Protein AF-A0A8H7ME07-F1 (afdb_monomer)

Foldseek 3Di:
DDDPDPFAAAQAPRDTEQPLDDSPHNDHLVVQLVVLVVQLVVLQVQLVVLVGPPRDPVSCDPSNVVSVVSNVVSVVSNVVSVVVVVVVVVVSVVLVVLRVVVCVVPNDDDPDPPDPDPPPSVVVVPPDPCPPVVVVPPPPDDLVPDDCSPPPPPPDDDPDDDDPDPDDDDDPDCDPPVVVVVVVVVVVVVVVVVVVVVVVVVVVVVVVVVCVVVVNDPPDDDDPVCVVDPDDPVNVVVVVVVVVVVVVVVVVVVVVVVCVVVVDDPPPDPPPPPPPPDDPDVVVVVVVVVVVVVVVVVVVVVVVCLACVPVPPDDDDPPVVVCPVSVVSYDPVPDDDDPPPPVPPPPPD

Sequence (349 aa):
MYFDHPERLARKCKHIIHPSSSAHTPWCPQCVISAAQAGIEKAEKRLEAEGGVDAPRYMRDRAWNVARLQQIAAIKRVEKTKKGDQLRHEREEVWESTHQQYVAQYGLFPPGPLLHSACVVCTAMKEPYQLDEKQATTSRMVWWEQQGALVADRTNILPRSTMDIKHPRQPKAKCPSYLREFIQSCRKATTVSEVHRRAWEERCKTERAVRRKYDLPDDFDIDPEFFANPISASHARHHHRQIKDGQQAAERRANRYKRRTEGYRHSRSSLALSELAGDVDNTNVEALKSVEAEAELQHLASVEASEVGYLYFVGDVDGFEDWMDDVEQSNMCLVYRKSETDEKESEDM

Structure (mmCIF, N/CA/C/O backbone):
data_AF-A0A8H7ME07-F1
#
_entry.id   AF-A0A8H7ME07-F1
#
loop_
_atom_site.group_PDB
_atom_site.id
_atom_site.type_symbol
_atom_site.label_atom_id
_atom_site.label_alt_id
_atom_site.label_comp_id
_atom_site.label_asym_id
_atom_site.label_entity_id
_atom_site.label_seq_id
_atom_site.pdbx_PDB_ins_code
_atom_site.Cartn_x
_atom_site.Cartn_y
_atom_site.Cartn_z
_atom_site.occupancy
_atom_site.B_iso_or_equiv
_atom_site.auth_seq_id
_atom_site.auth_comp_id
_atom_site.auth_asym_id
_atom_site.auth_atom_id
_atom_site.pdbx_PDB_model_num
ATOM 1 N N . MET A 1 1 ? -1.404 -4.944 39.743 1.00 45.06 1 MET A N 1
ATOM 2 C CA . MET A 1 1 ? -2.508 -5.912 39.908 1.00 45.06 1 MET A CA 1
ATOM 3 C C . MET A 1 1 ? -3.743 -5.244 39.355 1.00 45.06 1 MET A C 1
ATOM 5 O O . MET A 1 1 ? -4.187 -4.250 39.912 1.00 45.06 1 MET A O 1
ATOM 9 N N . TYR A 1 2 ? -4.133 -5.672 38.160 1.00 51.44 2 TYR A N 1
ATOM 10 C CA . TYR A 1 2 ? -5.124 -5.005 37.329 1.00 51.44 2 TYR A CA 1
ATOM 11 C C . TYR A 1 2 ? -6.518 -5.276 37.886 1.00 51.44 2 TYR A C 1
ATOM 13 O O . TYR A 1 2 ? -6.809 -6.417 38.225 1.00 51.44 2 TYR A O 1
ATOM 21 N N . PHE A 1 3 ? -7.326 -4.216 37.980 1.00 61.69 3 PHE A N 1
ATOM 22 C CA . PHE A 1 3 ? -8.790 -4.201 38.083 1.00 61.69 3 PHE A CA 1
ATOM 23 C C . PHE A 1 3 ? -9.370 -5.564 37.680 1.00 61.69 3 PHE A C 1
ATOM 25 O O . PHE A 1 3 ? -9.100 -5.953 36.549 1.00 61.69 3 PHE A O 1
ATOM 32 N N . ASP A 1 4 ? -10.063 -6.283 38.577 1.00 69.25 4 ASP A N 1
ATOM 33 C CA . ASP A 1 4 ? -10.520 -7.684 38.420 1.00 69.25 4 ASP A CA 1
ATOM 34 C C . ASP A 1 4 ? -11.310 -7.933 37.115 1.00 69.25 4 ASP A C 1
ATOM 36 O O . ASP A 1 4 ? -12.535 -8.062 37.085 1.00 69.25 4 ASP A O 1
ATOM 40 N N . HIS A 1 5 ? -10.598 -7.991 35.995 1.00 77.81 5 HIS A N 1
ATOM 41 C CA . HIS A 1 5 ? -11.122 -8.261 34.672 1.00 77.81 5 HIS A CA 1
ATOM 42 C C . HIS A 1 5 ? -10.762 -9.695 34.321 1.00 77.81 5 HIS A C 1
ATOM 44 O O . HIS A 1 5 ? -9.608 -10.093 34.495 1.00 77.81 5 HIS A O 1
ATOM 50 N N . PRO A 1 6 ? -11.705 -10.474 33.771 1.00 81.38 6 PRO A N 1
ATOM 51 C CA . PRO A 1 6 ? -11.392 -11.819 33.330 1.00 81.38 6 PRO A CA 1
ATOM 52 C C . PRO A 1 6 ? -10.308 -11.765 32.252 1.00 81.38 6 PRO A C 1
ATOM 54 O O . PRO A 1 6 ? -10.413 -10.993 31.288 1.00 81.38 6 PRO A O 1
ATOM 57 N N . GLU A 1 7 ? -9.290 -12.612 32.401 1.00 85.81 7 GLU A N 1
ATOM 58 C CA . GLU A 1 7 ? -8.252 -12.778 31.389 1.00 85.81 7 GLU A CA 1
ATOM 59 C C . GLU A 1 7 ? -8.892 -13.095 30.035 1.00 85.81 7 GLU A C 1
ATOM 61 O O . GLU A 1 7 ? -9.750 -13.975 29.901 1.00 85.81 7 GLU A O 1
ATOM 66 N N . ARG A 1 8 ? -8.481 -12.362 28.999 1.00 88.88 8 ARG A N 1
ATOM 67 C CA . ARG A 1 8 ? -8.932 -12.617 27.632 1.00 88.88 8 ARG A CA 1
ATOM 68 C C . ARG A 1 8 ? -7.853 -13.365 26.882 1.00 88.88 8 ARG A C 1
ATOM 70 O O . ARG A 1 8 ? -6.690 -12.987 26.922 1.00 88.88 8 ARG A O 1
ATOM 77 N N . LEU A 1 9 ? -8.257 -14.387 26.134 1.00 94.44 9 LEU A N 1
ATOM 78 C CA . LEU A 1 9 ? -7.358 -15.162 25.283 1.00 94.44 9 LEU A CA 1
ATOM 79 C C . LEU A 1 9 ? -7.686 -14.930 23.808 1.00 94.44 9 LEU A C 1
ATOM 81 O O . LEU A 1 9 ? -8.850 -14.955 23.394 1.00 94.44 9 LEU A O 1
ATOM 85 N N . ALA A 1 10 ? -6.653 -14.769 22.984 1.00 94.94 10 ALA A N 1
ATOM 86 C CA . ALA A 1 10 ? -6.804 -14.744 21.536 1.00 94.94 10 ALA A CA 1
ATOM 87 C C . ALA A 1 10 ? -7.324 -16.095 21.015 1.00 94.94 10 ALA A C 1
ATOM 89 O O . ALA A 1 10 ? -6.875 -17.169 21.422 1.00 94.94 10 ALA A O 1
ATOM 90 N N . ARG A 1 11 ? -8.259 -16.072 20.058 1.00 94.94 11 ARG A N 1
ATOM 91 C CA . ARG A 1 11 ? -8.996 -17.288 19.665 1.00 94.94 11 ARG A CA 1
ATOM 92 C C . ARG A 1 11 ? -8.127 -18.381 19.049 1.00 94.94 11 ARG A C 1
ATOM 94 O O . ARG A 1 11 ? -8.412 -19.555 19.285 1.00 94.94 11 ARG A O 1
ATOM 101 N N . LYS A 1 12 ? -7.135 -18.004 18.235 1.00 95.81 12 LYS A N 1
ATOM 102 C CA . LYS A 1 12 ? -6.261 -18.936 17.511 1.00 95.81 12 LYS A CA 1
ATOM 103 C C . LYS A 1 12 ? -4.976 -19.223 18.278 1.00 95.81 12 LYS A C 1
ATOM 105 O O . LYS A 1 12 ? -4.708 -20.386 18.534 1.00 95.81 12 LYS A O 1
ATOM 110 N N . CYS A 1 13 ? -4.213 -18.198 18.662 1.00 96.31 13 CYS A N 1
ATOM 111 C CA . CYS A 1 13 ? -2.915 -18.408 19.318 1.00 96.31 13 CYS A CA 1
ATOM 112 C C . CYS A 1 13 ? -3.001 -18.645 20.831 1.00 96.31 13 CYS A C 1
ATOM 114 O O . CYS A 1 13 ? -1.989 -18.972 21.429 1.00 96.31 13 CYS A O 1
ATOM 116 N N . LYS A 1 14 ? -4.177 -18.469 21.456 1.00 95.88 14 LYS A N 1
ATOM 117 C CA . LYS A 1 14 ? -4.424 -18.704 22.893 1.00 95.88 14 LYS A CA 1
ATOM 118 C C . LYS A 1 14 ? -3.573 -17.882 23.869 1.00 95.88 14 LYS A C 1
ATOM 120 O O . LYS A 1 14 ? -3.711 -18.069 25.067 1.00 95.88 14 LYS A O 1
ATOM 125 N N . HIS A 1 15 ? -2.766 -16.942 23.388 1.00 96.75 15 HIS A N 1
ATOM 126 C CA . HIS A 1 15 ? -2.070 -15.977 24.235 1.00 96.75 15 HIS A CA 1
ATOM 127 C C . HIS A 1 15 ? -3.043 -14.993 24.885 1.00 96.75 15 HIS A C 1
ATOM 129 O O . HIS A 1 15 ? -4.077 -14.650 24.295 1.00 96.75 15 HIS A O 1
ATOM 135 N N . ILE A 1 16 ? -2.664 -14.521 26.071 1.00 94.12 16 ILE A N 1
ATOM 136 C CA . ILE A 1 16 ? -3.373 -13.476 26.805 1.00 94.12 16 ILE A CA 1
ATOM 137 C C . ILE A 1 16 ? -3.369 -12.192 25.966 1.00 94.12 16 ILE A C 1
ATOM 139 O O . ILE A 1 16 ? -2.363 -11.831 25.352 1.00 94.12 16 ILE A O 1
ATOM 143 N N . ILE A 1 17 ? -4.525 -11.540 25.889 1.00 94.56 17 ILE A N 1
ATOM 144 C CA . ILE A 1 17 ? -4.722 -10.250 25.229 1.00 94.56 17 ILE A CA 1
ATOM 145 C C . ILE A 1 17 ? -5.305 -9.252 26.219 1.00 94.56 17 ILE A C 1
ATOM 147 O O . ILE A 1 17 ? -6.032 -9.624 27.141 1.00 94.56 17 ILE A O 1
ATOM 151 N N . HIS A 1 18 ? -5.014 -7.976 25.987 1.00 92.06 18 HIS A N 1
ATOM 152 C CA . HIS A 1 18 ? -5.477 -6.902 26.848 1.00 92.06 18 HIS A CA 1
ATOM 153 C C . HIS A 1 18 ? -7.023 -6.854 26.924 1.00 92.06 18 HIS A C 1
ATOM 155 O O . HIS A 1 18 ? -7.688 -7.057 25.897 1.00 92.06 18 HIS A O 1
ATOM 161 N N . PRO A 1 19 ? -7.636 -6.563 28.091 1.00 89.81 19 PRO A N 1
ATOM 162 C CA . PRO A 1 19 ? -9.094 -6.518 28.255 1.00 89.81 19 PRO A CA 1
ATOM 163 C C . PRO A 1 19 ? -9.828 -5.529 27.334 1.00 89.81 19 PRO A C 1
ATOM 165 O O . PRO A 1 19 ? -11.006 -5.739 27.028 1.00 89.81 19 PRO A O 1
ATOM 168 N N . SER A 1 20 ? -9.154 -4.482 26.849 1.00 87.56 20 SER A N 1
ATOM 169 C CA . SER A 1 20 ? -9.709 -3.549 25.850 1.00 87.56 20 SER A CA 1
ATOM 170 C C . SER A 1 20 ? -9.904 -4.195 24.468 1.00 87.56 20 SER A C 1
ATOM 172 O O . SER A 1 20 ? -10.753 -3.762 23.687 1.00 87.56 20 SER A O 1
ATOM 174 N N . SER A 1 21 ? -9.173 -5.270 24.160 1.00 88.88 21 SER A N 1
ATOM 175 C C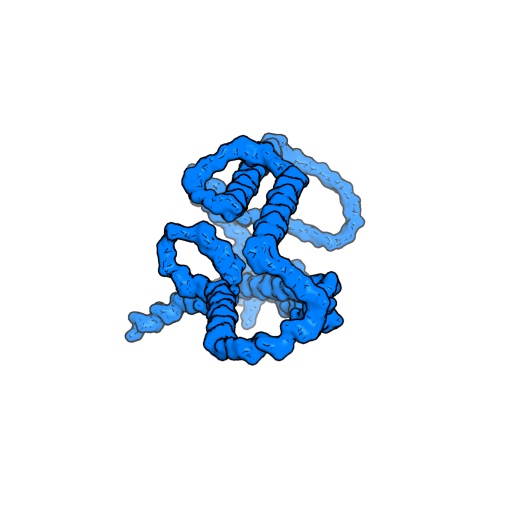A . SER A 1 21 ? -9.264 -5.962 22.873 1.00 88.88 21 SER A CA 1
ATOM 176 C C . SER A 1 21 ? -10.591 -6.706 22.713 1.00 88.88 21 SER A C 1
ATOM 178 O O . SER A 1 21 ? -11.140 -7.268 23.661 1.00 88.88 21 SER A O 1
ATOM 180 N N . SER A 1 22 ? -11.100 -6.786 21.479 1.00 86.56 22 SER A N 1
ATOM 181 C CA . SER A 1 22 ? -12.340 -7.514 21.178 1.00 86.56 22 SER A CA 1
ATOM 182 C C . SER A 1 22 ? -12.256 -8.989 21.597 1.00 86.56 22 SER A C 1
ATOM 184 O O . SER A 1 22 ? -11.250 -9.660 21.357 1.00 86.56 22 SER A O 1
ATOM 186 N N . ALA A 1 23 ? -13.355 -9.542 22.122 1.00 83.25 23 ALA A N 1
ATOM 187 C CA . ALA A 1 23 ? -13.482 -10.971 22.441 1.00 83.25 23 ALA A CA 1
ATOM 188 C C . ALA A 1 23 ? -13.313 -11.898 21.213 1.00 83.25 23 ALA A C 1
ATOM 190 O O . ALA A 1 23 ? -13.148 -13.117 21.334 1.00 83.25 23 ALA A O 1
ATOM 191 N N . HIS A 1 24 ? -13.380 -11.336 20.001 1.00 87.88 24 HIS A N 1
ATOM 192 C CA . HIS A 1 24 ? -13.229 -12.069 18.747 1.00 87.88 24 HIS A CA 1
ATOM 193 C C . HIS A 1 24 ? -11.831 -11.970 18.131 1.00 87.88 24 HIS A C 1
ATOM 195 O O . HIS A 1 24 ? -11.623 -12.471 17.023 1.00 87.88 24 HIS A O 1
ATOM 201 N N . THR A 1 25 ? -10.867 -11.390 18.850 1.00 91.12 25 THR A N 1
ATOM 202 C CA . THR A 1 25 ? -9.502 -11.190 18.356 1.00 91.12 25 THR A CA 1
ATOM 203 C C . THR A 1 25 ? -8.829 -12.545 18.073 1.00 91.12 25 THR A C 1
ATOM 205 O O . THR A 1 25 ? -8.704 -13.382 18.973 1.00 91.12 25 THR A O 1
ATOM 208 N N . PRO A 1 26 ? -8.440 -12.832 16.815 1.00 94.06 26 PRO A N 1
ATOM 209 C CA . PRO A 1 26 ? -7.939 -14.149 16.438 1.00 94.06 26 PRO A CA 1
ATOM 210 C C . PRO A 1 26 ? -6.505 -14.407 16.911 1.00 94.06 26 PRO A C 1
ATOM 212 O O . PRO A 1 26 ? -6.210 -15.527 17.316 1.00 94.06 26 PRO A O 1
ATOM 215 N N . TRP A 1 27 ? -5.637 -13.401 16.878 1.00 96.00 27 TRP A N 1
ATOM 216 C CA . TRP A 1 27 ? -4.213 -13.505 17.201 1.00 96.00 27 TRP A CA 1
ATOM 217 C C . TRP A 1 27 ? -3.839 -12.394 18.178 1.00 96.00 27 TRP A C 1
ATOM 219 O O . TRP A 1 27 ? -4.378 -11.295 18.065 1.00 96.00 27 TRP A O 1
ATOM 229 N N . CYS A 1 28 ? -2.930 -12.665 19.112 1.00 95.38 28 CYS A N 1
ATOM 230 C CA . CYS A 1 28 ? -2.378 -11.617 19.960 1.00 95.38 28 CYS A CA 1
ATOM 231 C C . CYS A 1 28 ? -1.456 -10.696 19.141 1.00 95.38 28 CYS A C 1
ATOM 233 O O . CYS A 1 28 ? -0.948 -11.126 18.099 1.00 95.38 28 CYS A O 1
ATOM 235 N N . PRO A 1 29 ? -1.212 -9.464 19.614 1.00 94.38 29 PRO A N 1
ATOM 236 C CA . PRO A 1 29 ? -0.339 -8.496 18.951 1.00 94.38 29 PRO A CA 1
ATOM 237 C C . PRO A 1 29 ? 0.998 -9.070 18.487 1.00 94.38 29 PRO A C 1
ATOM 239 O O . PRO A 1 29 ? 1.335 -8.994 17.307 1.00 94.38 29 PRO A O 1
ATOM 242 N N . GLN A 1 30 ? 1.691 -9.758 19.397 1.00 95.25 30 GLN A N 1
ATOM 243 C CA . GLN A 1 30 ? 2.993 -10.357 19.126 1.00 95.25 30 GLN A CA 1
ATOM 244 C C . GLN A 1 30 ? 2.920 -11.379 17.991 1.00 95.25 30 GLN A C 1
ATOM 246 O O . GLN A 1 30 ? 3.693 -11.305 17.045 1.00 95.25 30 GLN A O 1
ATOM 251 N N . CYS A 1 31 ? 1.923 -12.270 17.991 1.00 96.62 31 CYS A N 1
ATOM 252 C CA . CYS A 1 31 ? 1.758 -13.221 16.892 1.00 96.62 31 CYS A CA 1
ATOM 253 C C . CYS A 1 31 ? 1.423 -12.553 15.554 1.00 96.62 31 CYS A C 1
ATOM 255 O O . CYS A 1 31 ? 1.810 -13.083 14.515 1.00 96.62 31 CYS A O 1
ATOM 257 N N . VAL A 1 32 ? 0.693 -11.432 15.548 1.00 96.25 32 VAL A N 1
ATOM 258 C CA . VAL A 1 32 ? 0.419 -10.692 14.305 1.00 96.25 32 VAL A CA 1
ATOM 259 C C . VAL A 1 32 ? 1.715 -10.095 13.755 1.00 96.25 32 VAL A C 1
ATOM 261 O O . VAL A 1 32 ? 1.982 -10.246 12.562 1.00 96.25 32 VAL A O 1
ATOM 264 N N . ILE A 1 33 ? 2.539 -9.482 14.612 1.00 94.75 33 ILE A N 1
ATOM 265 C CA . ILE A 1 33 ? 3.845 -8.928 14.229 1.00 94.75 33 ILE A CA 1
ATOM 266 C C . ILE A 1 33 ? 4.774 -10.037 13.729 1.00 94.75 33 ILE A C 1
ATOM 268 O O . ILE A 1 33 ? 5.279 -9.935 12.611 1.00 94.75 33 ILE A O 1
ATOM 272 N N . SER A 1 34 ? 4.938 -11.124 14.489 1.00 96.31 34 SER A N 1
ATOM 273 C CA . SER A 1 34 ? 5.798 -12.248 14.099 1.00 96.31 34 SER A CA 1
ATOM 274 C C . SER A 1 34 ? 5.345 -12.890 12.787 1.00 96.31 34 SER A C 1
ATOM 276 O O . SER A 1 34 ? 6.171 -13.205 11.936 1.00 96.31 34 SER A O 1
ATOM 278 N N . ALA A 1 35 ? 4.034 -13.046 12.565 1.00 96.44 35 ALA A N 1
ATOM 279 C CA . ALA A 1 35 ? 3.518 -13.571 11.301 1.00 96.44 35 ALA A CA 1
ATOM 280 C C . ALA A 1 35 ? 3.800 -12.629 10.118 1.00 96.44 35 ALA A C 1
ATOM 282 O O . ALA A 1 35 ? 4.054 -13.091 9.005 1.00 96.44 35 ALA A O 1
ATOM 283 N N . ALA A 1 36 ? 3.753 -11.314 10.344 1.00 95.31 36 ALA A N 1
ATOM 284 C CA . ALA A 1 36 ? 4.077 -10.329 9.323 1.00 95.31 36 ALA A CA 1
ATOM 285 C C . ALA A 1 36 ? 5.588 -10.320 9.007 1.00 95.31 36 ALA A C 1
ATOM 287 O O . ALA A 1 36 ? 5.949 -10.315 7.831 1.00 95.31 36 ALA A O 1
ATOM 288 N N . GLN A 1 37 ? 6.451 -10.413 10.027 1.00 96.81 37 GLN A N 1
ATOM 289 C CA . GLN A 1 37 ? 7.910 -10.539 9.882 1.00 96.81 37 GLN A CA 1
ATOM 290 C C . GLN A 1 37 ? 8.306 -11.819 9.138 1.00 96.81 37 GLN A C 1
ATOM 292 O O . GLN A 1 37 ? 9.000 -11.743 8.129 1.00 96.81 37 GLN A O 1
ATOM 297 N N . ALA A 1 38 ? 7.757 -12.973 9.530 1.00 97.19 38 ALA A N 1
ATOM 298 C CA . ALA A 1 38 ? 7.958 -14.233 8.810 1.00 97.19 38 ALA A CA 1
ATOM 299 C C . ALA A 1 38 ? 7.498 -14.146 7.339 1.00 97.19 38 ALA A C 1
ATOM 301 O O . ALA A 1 38 ? 8.029 -14.822 6.457 1.00 97.19 38 ALA A O 1
ATOM 302 N N . GLY A 1 39 ? 6.504 -13.297 7.055 1.00 97.06 39 GLY A N 1
ATOM 303 C CA . GLY A 1 39 ? 6.074 -12.975 5.698 1.00 97.06 39 GLY A CA 1
ATOM 304 C C . GLY A 1 39 ? 7.128 -12.221 4.882 1.00 97.06 39 GLY A C 1
ATOM 305 O O . GLY A 1 39 ? 7.265 -12.515 3.694 1.00 97.06 39 GLY A O 1
ATOM 306 N N . ILE A 1 40 ? 7.868 -11.292 5.500 1.00 97.56 40 ILE A N 1
ATOM 307 C CA . ILE A 1 40 ? 9.010 -10.611 4.869 1.00 97.56 40 ILE A CA 1
ATOM 308 C C . ILE A 1 40 ? 10.125 -11.613 4.608 1.00 97.56 40 ILE A C 1
ATOM 310 O O . ILE A 1 40 ? 10.511 -11.755 3.456 1.00 97.56 40 ILE A O 1
ATOM 314 N N . GLU A 1 41 ? 10.564 -12.360 5.623 1.00 97.81 41 GLU A N 1
ATOM 315 C CA . GLU A 1 41 ? 11.658 -13.334 5.483 1.00 97.81 41 GLU A CA 1
ATOM 316 C C . GLU A 1 41 ? 11.373 -14.350 4.371 1.00 97.81 41 GLU A C 1
ATOM 318 O O . GLU A 1 41 ? 12.238 -14.702 3.573 1.00 97.81 41 GLU A O 1
ATOM 323 N N . LYS A 1 42 ? 10.123 -14.820 4.273 1.00 98.06 42 LYS A N 1
ATOM 324 C CA . LYS A 1 42 ? 9.708 -15.726 3.199 1.00 98.06 42 LYS A CA 1
ATOM 325 C C . LYS A 1 42 ? 9.774 -15.063 1.820 1.00 98.06 42 LYS A C 1
ATOM 327 O O . LYS A 1 42 ? 10.107 -15.735 0.844 1.00 98.06 42 LYS A O 1
ATOM 332 N N . ALA A 1 43 ? 9.392 -13.793 1.716 1.00 96.56 43 ALA A N 1
ATOM 333 C CA . ALA A 1 43 ? 9.433 -13.056 0.457 1.00 96.56 43 ALA A CA 1
ATOM 334 C C . ALA A 1 43 ? 10.871 -12.699 0.051 1.00 96.56 43 ALA A C 1
ATOM 336 O O . ALA A 1 43 ? 11.198 -12.772 -1.129 1.00 96.56 43 ALA A O 1
ATOM 337 N N . GLU A 1 44 ? 11.724 -12.388 1.023 1.00 97.50 44 GLU A N 1
ATOM 338 C CA . GLU A 1 44 ? 13.153 -12.139 0.853 1.00 97.50 44 GLU A CA 1
ATOM 339 C C . GLU A 1 44 ? 13.876 -13.391 0.364 1.00 97.50 44 GLU A C 1
ATOM 341 O O . GLU A 1 44 ? 14.437 -13.356 -0.724 1.00 97.50 44 GLU A O 1
ATOM 346 N N . LYS A 1 45 ? 13.708 -14.539 1.036 1.00 97.94 45 LYS A N 1
ATOM 347 C CA . LYS A 1 45 ? 14.244 -15.832 0.565 1.00 97.94 45 LYS A CA 1
ATOM 348 C C . LYS A 1 45 ? 13.809 -16.174 -0.858 1.00 97.94 45 LYS A C 1
ATOM 350 O O . LYS A 1 45 ? 14.552 -16.783 -1.622 1.00 97.94 45 LYS A O 1
ATOM 355 N N . ARG A 1 46 ? 12.578 -15.804 -1.227 1.00 96.88 46 ARG A N 1
ATOM 356 C CA . ARG A 1 46 ? 12.080 -16.001 -2.591 1.00 96.88 46 ARG A CA 1
ATOM 357 C C . ARG A 1 46 ? 12.776 -15.074 -3.585 1.00 96.88 46 ARG A C 1
ATOM 359 O O . ARG A 1 46 ? 13.047 -15.512 -4.690 1.00 96.88 46 ARG A O 1
ATOM 366 N N . LEU A 1 47 ? 13.034 -13.821 -3.222 1.00 97.31 47 LEU A N 1
ATOM 367 C CA . LEU A 1 47 ? 13.760 -12.889 -4.080 1.00 97.31 47 LEU A CA 1
ATOM 368 C C . LEU A 1 47 ? 15.237 -13.273 -4.213 1.00 97.31 47 LEU A C 1
ATOM 370 O O . LEU A 1 47 ? 15.774 -13.227 -5.314 1.00 97.31 47 LEU A O 1
ATOM 374 N N . GLU A 1 48 ? 15.872 -13.700 -3.122 1.00 97.06 48 GLU A N 1
ATOM 375 C CA . GLU A 1 48 ? 17.240 -14.229 -3.111 1.00 97.06 48 GLU A CA 1
ATOM 376 C C . GLU A 1 48 ? 17.395 -15.413 -4.069 1.00 97.06 48 GLU A C 1
ATOM 378 O O . GLU A 1 48 ? 18.349 -15.452 -4.844 1.00 97.06 48 GLU A O 1
ATOM 383 N N . ALA A 1 49 ? 16.421 -16.330 -4.092 1.00 96.19 49 ALA A N 1
ATOM 384 C CA . ALA A 1 49 ? 16.416 -17.459 -5.021 1.00 96.19 49 ALA A CA 1
ATOM 385 C C . ALA A 1 49 ? 16.377 -17.040 -6.507 1.00 96.19 49 ALA A C 1
ATOM 387 O O . ALA A 1 49 ? 16.852 -17.789 -7.354 1.00 96.19 49 ALA A O 1
ATOM 388 N N . GLU A 1 50 ? 15.851 -15.851 -6.818 1.00 96.00 50 GLU A N 1
ATOM 389 C CA . GLU A 1 50 ? 15.783 -15.288 -8.178 1.00 96.00 50 GLU A CA 1
ATOM 390 C C . GLU A 1 50 ? 16.966 -14.342 -8.489 1.00 96.00 50 GLU A C 1
ATOM 392 O O . GLU A 1 50 ? 16.954 -13.637 -9.496 1.00 96.00 50 GLU A O 1
ATOM 397 N N . GLY A 1 51 ? 17.987 -14.287 -7.625 1.00 94.19 51 GLY A N 1
ATOM 398 C CA . GLY A 1 51 ? 19.182 -13.452 -7.813 1.00 94.19 51 GLY A CA 1
ATOM 399 C C . GLY A 1 51 ? 19.256 -12.205 -6.925 1.00 94.19 51 GLY A C 1
ATOM 400 O O . GLY A 1 51 ? 20.181 -11.411 -7.079 1.00 94.19 51 GLY A O 1
ATOM 401 N N . GLY A 1 52 ? 18.320 -12.030 -5.988 1.00 95.25 52 GLY A N 1
ATOM 402 C CA . GLY A 1 52 ? 18.367 -10.972 -4.974 1.00 95.25 52 GLY A CA 1
ATOM 403 C C . GLY A 1 52 ? 17.948 -9.588 -5.476 1.00 95.25 52 GLY A C 1
ATOM 404 O O . GLY A 1 52 ? 17.484 -9.416 -6.604 1.00 95.25 52 GLY A O 1
ATOM 405 N N . VAL A 1 53 ? 18.072 -8.579 -4.610 1.00 93.38 53 VAL A N 1
ATOM 406 C CA . VAL A 1 53 ? 17.662 -7.191 -4.910 1.00 93.38 53 VAL A CA 1
ATOM 407 C C . VAL A 1 53 ? 18.510 -6.594 -6.040 1.00 93.38 53 VAL A C 1
ATOM 409 O O . VAL A 1 53 ? 17.972 -5.941 -6.937 1.00 93.38 53 VAL A O 1
ATOM 412 N N . ASP A 1 54 ? 19.803 -6.917 -6.054 1.00 93.56 54 ASP A N 1
ATOM 413 C CA . ASP A 1 54 ? 20.789 -6.382 -6.998 1.00 93.56 54 ASP A CA 1
ATOM 414 C C . ASP A 1 54 ? 21.024 -7.294 -8.209 1.00 93.56 54 ASP A C 1
ATOM 416 O O . ASP A 1 54 ? 22.089 -7.278 -8.828 1.00 93.56 54 ASP A O 1
ATOM 420 N N . ALA A 1 55 ? 20.013 -8.082 -8.591 1.00 92.06 55 ALA A N 1
ATOM 421 C CA . ALA A 1 55 ? 20.108 -8.963 -9.747 1.00 92.06 55 ALA A CA 1
ATOM 422 C C . ALA A 1 55 ? 20.501 -8.173 -11.022 1.00 92.06 55 ALA A C 1
ATOM 424 O O . ALA A 1 55 ? 19.893 -7.125 -11.319 1.00 92.06 55 ALA A O 1
ATOM 425 N N . PRO A 1 56 ? 21.474 -8.664 -11.818 1.00 92.06 56 PRO A N 1
ATOM 426 C CA . PRO A 1 56 ? 21.849 -8.071 -13.101 1.00 92.06 56 PRO A CA 1
ATOM 427 C C . PRO A 1 56 ? 20.656 -7.957 -14.055 1.00 92.06 56 PRO A C 1
ATOM 429 O O . PRO A 1 56 ? 19.759 -8.798 -14.038 1.00 92.06 56 PRO A O 1
ATOM 432 N N . ARG A 1 57 ? 20.646 -6.956 -14.952 1.00 91.25 57 ARG A N 1
ATOM 433 C CA . ARG A 1 57 ? 19.501 -6.691 -15.857 1.00 91.25 57 ARG A CA 1
ATOM 434 C C . ARG A 1 57 ? 19.037 -7.919 -16.650 1.00 91.25 57 ARG A C 1
ATOM 436 O O . ARG A 1 57 ? 17.840 -8.072 -16.858 1.00 91.25 57 ARG A O 1
ATOM 443 N N . TYR A 1 58 ? 19.957 -8.789 -17.061 1.00 90.50 58 TYR A N 1
ATOM 444 C CA . TYR A 1 58 ? 19.632 -9.994 -17.828 1.00 90.50 58 TYR A CA 1
ATOM 445 C C . TYR A 1 58 ? 18.964 -11.104 -16.991 1.00 90.50 58 TYR A C 1
ATOM 447 O O . TYR A 1 58 ? 18.343 -11.988 -17.571 1.00 90.50 58 TYR A O 1
ATOM 455 N N . MET A 1 59 ? 19.059 -11.056 -15.655 1.00 87.56 59 MET A N 1
ATOM 456 C CA . MET A 1 59 ? 18.403 -11.993 -14.727 1.00 87.56 59 MET A CA 1
ATOM 457 C C . MET A 1 59 ? 17.048 -11.478 -14.220 1.00 87.56 59 MET A C 1
ATOM 459 O O . MET A 1 59 ? 16.314 -12.217 -13.574 1.00 87.56 59 MET A O 1
ATOM 463 N N . ARG A 1 60 ? 16.684 -10.219 -14.516 1.00 92.88 60 ARG A N 1
ATOM 464 C CA . ARG A 1 60 ? 15.409 -9.607 -14.099 1.00 92.88 60 ARG A CA 1
ATOM 465 C C . ARG A 1 60 ? 14.260 -10.053 -14.993 1.00 92.88 60 ARG A C 1
ATOM 467 O O . ARG A 1 60 ? 13.691 -9.273 -15.758 1.00 92.88 60 ARG A O 1
ATOM 474 N N . ASP A 1 61 ? 13.926 -11.325 -14.897 1.00 93.56 61 ASP A N 1
ATOM 475 C CA . ASP A 1 61 ? 12.830 -11.918 -15.635 1.00 93.56 61 ASP A CA 1
ATOM 476 C C . ASP A 1 61 ? 11.467 -11.654 -14.954 1.00 93.56 61 ASP A C 1
ATOM 478 O O . ASP A 1 61 ? 11.308 -10.829 -14.042 1.00 93.56 61 ASP A O 1
ATOM 482 N N . ARG A 1 62 ? 10.420 -12.333 -15.428 1.00 95.00 62 ARG A N 1
ATOM 483 C CA . ARG A 1 62 ? 9.085 -12.222 -14.829 1.00 95.00 62 ARG A CA 1
ATOM 484 C C . ARG A 1 62 ? 9.047 -12.776 -13.400 1.00 95.00 62 ARG A C 1
ATOM 486 O O . ARG A 1 62 ? 8.300 -12.233 -12.585 1.00 95.00 62 ARG A O 1
ATOM 493 N N . ALA A 1 63 ? 9.790 -13.842 -13.104 1.00 94.75 63 ALA A N 1
ATOM 494 C CA . ALA A 1 63 ? 9.795 -14.481 -11.792 1.00 94.75 63 ALA A CA 1
ATOM 495 C C . ALA A 1 63 ? 10.427 -13.559 -10.743 1.00 94.75 63 ALA A C 1
ATOM 497 O O . ALA A 1 63 ? 9.791 -13.284 -9.719 1.00 94.75 63 ALA A O 1
ATOM 498 N N . TRP A 1 64 ? 11.575 -12.960 -11.069 1.00 97.44 64 TRP A N 1
ATOM 499 C CA . TRP A 1 64 ? 12.232 -11.943 -10.252 1.00 97.44 64 TRP A CA 1
ATOM 500 C C . TRP A 1 64 ? 11.311 -10.755 -9.956 1.00 97.44 64 TRP A C 1
ATOM 502 O O . TRP A 1 64 ? 11.133 -10.363 -8.801 1.00 97.44 64 TRP A O 1
ATOM 512 N N . ASN A 1 65 ? 10.634 -10.213 -10.978 1.00 94.69 65 ASN A N 1
ATOM 513 C CA . ASN A 1 65 ? 9.708 -9.090 -10.790 1.00 94.69 65 ASN A CA 1
ATOM 514 C C . ASN A 1 65 ? 8.540 -9.446 -9.853 1.00 94.69 65 ASN A C 1
ATOM 516 O O . ASN A 1 65 ? 8.135 -8.633 -9.019 1.00 94.69 65 ASN A O 1
ATOM 520 N N . VAL A 1 66 ? 8.005 -10.667 -9.953 1.00 95.62 66 VAL A N 1
ATOM 521 C CA . VAL A 1 66 ? 6.956 -11.156 -9.046 1.00 95.62 66 VAL A CA 1
ATOM 522 C C . VAL A 1 66 ? 7.487 -11.308 -7.619 1.00 95.62 66 VAL A C 1
ATOM 524 O O . VAL A 1 66 ? 6.794 -10.908 -6.682 1.00 95.62 66 VAL A O 1
ATOM 527 N N . ALA A 1 67 ? 8.694 -11.848 -7.438 1.00 95.75 67 ALA A N 1
ATOM 528 C CA . ALA A 1 67 ? 9.326 -11.982 -6.126 1.00 95.75 67 ALA A CA 1
ATOM 529 C C . ALA A 1 67 ? 9.586 -10.609 -5.481 1.00 95.75 67 ALA A C 1
ATOM 531 O O . ALA A 1 67 ? 9.206 -10.388 -4.330 1.00 95.75 67 ALA A O 1
ATOM 532 N N . ARG A 1 68 ? 10.094 -9.641 -6.255 1.00 97.38 68 ARG A N 1
ATOM 533 C CA . ARG A 1 68 ? 10.309 -8.256 -5.812 1.00 97.38 68 ARG A CA 1
ATOM 534 C C . ARG A 1 68 ? 9.007 -7.586 -5.376 1.00 97.38 68 ARG A C 1
ATOM 536 O O . ARG A 1 68 ? 8.937 -7.000 -4.298 1.00 97.38 68 ARG A O 1
ATOM 543 N N . LEU A 1 69 ? 7.942 -7.701 -6.173 1.00 96.19 69 LEU A N 1
ATOM 544 C CA . LEU A 1 69 ? 6.629 -7.158 -5.803 1.00 96.19 69 LEU A CA 1
ATOM 545 C C . LEU A 1 69 ? 6.068 -7.813 -4.533 1.00 96.19 69 LEU A C 1
ATOM 547 O O . LEU A 1 69 ? 5.439 -7.133 -3.720 1.00 96.19 69 LEU A O 1
ATOM 551 N N . GLN A 1 70 ? 6.296 -9.114 -4.337 1.00 95.81 70 GLN A N 1
ATOM 552 C CA . GLN A 1 70 ? 5.896 -9.809 -3.111 1.00 95.81 70 GLN A CA 1
ATOM 553 C C . GLN A 1 70 ? 6.662 -9.305 -1.887 1.00 95.81 70 GLN A C 1
ATOM 555 O O . GLN A 1 70 ? 6.032 -9.096 -0.851 1.00 95.81 70 GLN A O 1
ATOM 560 N N . GLN A 1 71 ? 7.969 -9.058 -2.008 1.00 97.69 71 GLN A N 1
ATOM 561 C CA . GLN A 1 71 ? 8.780 -8.475 -0.938 1.00 97.69 71 GLN A CA 1
ATOM 562 C C . GLN A 1 71 ? 8.276 -7.073 -0.567 1.00 97.69 71 GLN A C 1
ATOM 564 O O . GLN A 1 71 ? 7.966 -6.823 0.596 1.00 97.69 71 GLN A O 1
ATOM 569 N N . ILE A 1 72 ? 8.061 -6.196 -1.555 1.00 96.62 72 ILE A N 1
ATOM 570 C CA . ILE A 1 72 ? 7.500 -4.850 -1.334 1.00 96.62 72 ILE A CA 1
ATOM 571 C C . ILE A 1 72 ? 6.131 -4.933 -0.644 1.00 96.62 72 ILE A C 1
ATOM 573 O O . ILE A 1 72 ? 5.847 -4.200 0.304 1.00 96.62 72 ILE A O 1
ATOM 577 N N . ALA A 1 73 ? 5.261 -5.841 -1.092 1.00 95.88 73 ALA A N 1
ATOM 578 C CA . ALA A 1 73 ? 3.957 -6.037 -0.470 1.00 95.88 73 ALA A CA 1
ATOM 579 C C . ALA A 1 73 ? 4.064 -6.566 0.971 1.00 95.88 73 ALA A C 1
ATOM 581 O O . ALA A 1 73 ? 3.240 -6.196 1.808 1.00 95.88 73 ALA A O 1
ATOM 582 N N . ALA A 1 74 ? 5.045 -7.421 1.273 1.00 96.69 74 ALA A N 1
ATOM 583 C CA . ALA A 1 74 ? 5.296 -7.923 2.621 1.00 96.69 74 ALA A CA 1
ATOM 584 C C . ALA A 1 74 ? 5.784 -6.807 3.560 1.00 96.69 74 ALA A C 1
ATOM 586 O O . ALA A 1 74 ? 5.236 -6.668 4.655 1.00 96.69 74 ALA A O 1
ATOM 587 N N . ILE A 1 75 ? 6.704 -5.952 3.097 1.00 97.06 75 ILE A N 1
ATOM 588 C CA . ILE A 1 75 ? 7.182 -4.767 3.831 1.00 97.06 75 ILE A CA 1
ATOM 589 C C . ILE A 1 75 ? 6.003 -3.856 4.198 1.00 97.06 75 ILE A C 1
ATOM 591 O O . ILE A 1 75 ? 5.757 -3.596 5.378 1.00 97.06 75 ILE A O 1
ATOM 595 N N . LYS A 1 76 ? 5.170 -3.493 3.212 1.00 96.56 76 LYS A N 1
ATOM 596 C CA . LYS A 1 76 ? 3.969 -2.668 3.438 1.00 96.56 76 LYS A CA 1
ATOM 597 C C . LYS A 1 76 ? 2.990 -3.289 4.443 1.00 96.56 76 LYS A C 1
ATOM 599 O O . LYS A 1 76 ? 2.317 -2.576 5.188 1.00 96.56 76 LYS A O 1
ATOM 604 N N . ARG A 1 77 ? 2.869 -4.624 4.484 1.00 93.69 77 ARG A N 1
ATOM 605 C CA . ARG A 1 77 ? 2.017 -5.313 5.473 1.00 93.69 77 ARG A CA 1
ATOM 606 C C . ARG A 1 77 ? 2.579 -5.210 6.886 1.00 93.69 77 ARG A C 1
ATOM 608 O O . ARG A 1 77 ? 1.788 -5.035 7.814 1.00 93.69 77 ARG A O 1
ATOM 615 N N . VAL A 1 78 ? 3.896 -5.311 7.062 1.00 96.31 78 VAL A N 1
ATOM 616 C CA . VAL A 1 78 ? 4.532 -5.119 8.373 1.00 96.31 78 VAL A CA 1
ATOM 617 C C . VAL A 1 78 ? 4.348 -3.687 8.849 1.00 96.31 78 VAL A C 1
ATOM 619 O O . VAL A 1 78 ? 3.906 -3.496 9.975 1.00 96.31 78 VAL A O 1
ATOM 622 N N . GLU A 1 79 ? 4.578 -2.688 8.001 1.00 95.94 79 GLU A N 1
ATOM 623 C CA . GLU A 1 79 ? 4.340 -1.281 8.355 1.00 95.94 79 GLU A CA 1
ATOM 624 C C . GLU A 1 79 ? 2.890 -1.030 8.773 1.00 95.94 79 GLU A C 1
ATOM 626 O O . GLU A 1 79 ? 2.629 -0.426 9.812 1.00 95.94 79 GLU A O 1
ATOM 631 N N . LYS A 1 80 ? 1.926 -1.555 8.006 1.00 95.19 80 LYS A N 1
ATOM 632 C CA . LYS A 1 80 ? 0.506 -1.477 8.366 1.00 95.19 80 LYS A CA 1
ATOM 633 C C . LYS A 1 80 ? 0.218 -2.151 9.708 1.00 95.19 80 LYS A C 1
ATOM 635 O O . LYS A 1 80 ? -0.592 -1.647 10.483 1.00 95.19 80 LYS A O 1
ATOM 640 N N . THR A 1 81 ? 0.864 -3.284 9.973 1.00 94.19 81 THR A N 1
ATOM 641 C CA . THR A 1 81 ? 0.735 -4.006 11.242 1.00 94.19 81 THR A CA 1
ATOM 642 C C . THR A 1 81 ? 1.294 -3.177 12.393 1.00 94.19 81 THR A C 1
ATOM 644 O O . THR A 1 81 ? 0.591 -3.016 13.380 1.00 94.19 81 THR A O 1
ATOM 647 N N . LYS A 1 82 ? 2.484 -2.580 12.237 1.00 94.25 82 LYS A N 1
ATOM 648 C CA . LYS A 1 82 ? 3.103 -1.681 13.225 1.00 94.25 82 LYS A CA 1
ATOM 649 C C . LYS A 1 82 ? 2.221 -0.469 13.531 1.00 94.25 82 LYS A C 1
ATOM 651 O O . LYS A 1 82 ? 1.976 -0.185 14.692 1.00 94.25 82 LYS A O 1
ATOM 656 N N . LYS A 1 83 ? 1.664 0.191 12.509 1.00 94.62 83 LYS A N 1
ATOM 657 C CA . LYS A 1 83 ? 0.717 1.305 12.706 1.00 94.62 83 LYS A CA 1
ATOM 658 C C . LYS A 1 83 ? -0.545 0.864 13.455 1.00 94.62 83 LYS A C 1
ATOM 660 O O . LYS A 1 83 ? -1.015 1.554 14.349 1.00 94.62 83 LYS A O 1
ATOM 665 N N . GLY A 1 84 ? -1.097 -0.301 13.109 1.00 92.56 84 GLY A N 1
ATOM 666 C CA . GLY A 1 84 ? -2.233 -0.872 13.839 1.00 92.56 84 GLY A CA 1
ATOM 667 C C . GLY A 1 84 ? -1.893 -1.266 15.281 1.00 92.56 84 GLY A C 1
ATOM 668 O O . GLY A 1 84 ? -2.767 -1.219 16.145 1.00 92.56 84 GLY A O 1
ATOM 669 N N . ASP A 1 85 ? -0.640 -1.648 15.527 1.00 93.75 85 ASP A N 1
ATOM 670 C CA . ASP A 1 85 ? -0.088 -1.960 16.843 1.00 93.75 85 ASP A CA 1
ATOM 671 C C . ASP A 1 85 ? 0.008 -0.713 17.720 1.00 93.75 85 ASP A C 1
ATOM 673 O O . ASP A 1 85 ? -0.528 -0.712 18.822 1.00 93.75 85 ASP A O 1
ATOM 677 N N . GLN A 1 86 ? 0.562 0.369 17.170 1.00 94.50 86 GLN A N 1
ATOM 678 C CA . GLN A 1 86 ? 0.634 1.682 17.808 1.00 94.50 86 GLN A CA 1
ATOM 679 C C . GLN A 1 86 ? -0.757 2.187 18.217 1.00 94.50 86 GLN A C 1
ATOM 681 O O . GLN A 1 86 ? -0.999 2.439 19.390 1.00 94.50 86 GLN A O 1
ATOM 686 N N . LEU A 1 87 ? -1.720 2.208 17.287 1.00 92.31 87 LEU A N 1
ATOM 687 C CA . LEU A 1 87 ? -3.104 2.612 17.583 1.00 92.31 87 LEU A CA 1
ATOM 688 C C . LEU A 1 87 ? -3.795 1.709 18.614 1.00 92.31 87 LEU A C 1
ATOM 690 O O . LEU A 1 87 ? -4.804 2.073 19.220 1.00 92.31 87 LEU A O 1
ATOM 694 N N . ARG A 1 88 ? -3.355 0.457 18.754 1.00 92.88 88 ARG A N 1
ATOM 695 C CA . ARG A 1 88 ? -3.842 -0.406 19.830 1.00 92.88 88 ARG A CA 1
ATOM 696 C C . ARG A 1 88 ? -3.180 -0.018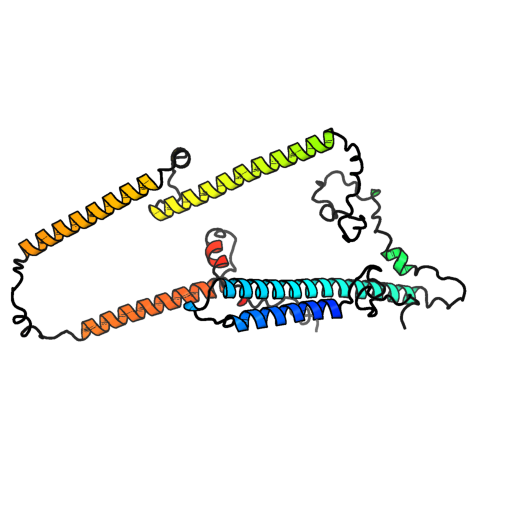 21.148 1.00 92.88 88 ARG A C 1
ATOM 698 O O . ARG A 1 88 ? -3.914 0.090 22.118 1.00 92.88 88 ARG A O 1
ATOM 705 N N . HIS A 1 89 ? -1.871 0.207 21.167 1.00 94.25 89 HIS A N 1
ATOM 706 C CA . HIS A 1 89 ? -1.144 0.617 22.362 1.00 94.25 89 HIS A CA 1
ATOM 707 C C . HIS A 1 89 ? -1.703 1.918 22.947 1.00 94.25 89 HIS A C 1
ATOM 709 O O . HIS A 1 89 ? -2.086 1.930 24.106 1.00 94.25 89 HIS A O 1
ATOM 715 N N . GLU A 1 90 ? -1.926 2.940 22.118 1.00 92.94 90 GLU A N 1
ATOM 716 C CA . GLU A 1 90 ? -2.562 4.202 22.534 1.00 92.94 90 GLU A CA 1
ATOM 717 C C . GLU A 1 90 ? -3.948 3.965 23.167 1.00 92.94 90 GLU A C 1
ATOM 719 O O . GLU A 1 90 ? -4.310 4.561 24.178 1.00 92.94 90 GLU A O 1
ATOM 724 N N . ARG A 1 91 ? -4.743 3.034 22.619 1.00 90.88 91 ARG A N 1
ATOM 725 C CA . ARG A 1 91 ? -6.034 2.651 23.220 1.00 90.88 91 ARG A CA 1
ATOM 726 C C . ARG A 1 91 ? -5.880 1.892 24.533 1.00 90.88 91 ARG A C 1
ATOM 728 O O . ARG A 1 91 ? -6.761 1.993 25.380 1.00 90.88 91 ARG A O 1
ATOM 735 N N . GLU A 1 92 ? -4.839 1.080 24.673 1.00 92.62 92 GLU A N 1
ATOM 736 C CA . GLU A 1 92 ? -4.515 0.381 25.919 1.00 92.62 92 GLU A CA 1
ATOM 737 C C . GLU A 1 92 ? -4.088 1.395 26.988 1.00 92.62 92 GLU A C 1
ATOM 739 O O . GLU A 1 92 ? -4.646 1.360 28.075 1.00 92.62 92 GLU A O 1
ATOM 744 N N . GLU A 1 93 ? -3.259 2.384 26.654 1.00 93.44 93 GLU A N 1
ATOM 745 C CA . GLU A 1 93 ? -2.863 3.477 27.555 1.00 93.44 93 GLU A CA 1
ATOM 746 C C . GLU A 1 93 ? -4.045 4.357 27.985 1.00 93.44 93 GLU A C 1
ATOM 748 O O . GLU A 1 93 ? -4.209 4.661 29.168 1.00 93.44 93 GLU A O 1
ATOM 753 N N . VAL A 1 94 ? -4.928 4.740 27.055 1.00 92.00 94 VAL A N 1
ATOM 754 C CA . VAL A 1 94 ? -6.167 5.466 27.395 1.00 92.00 94 VAL A CA 1
ATOM 755 C C . VAL A 1 94 ? -7.049 4.613 28.308 1.00 92.00 94 VAL A C 1
ATOM 757 O O . VAL A 1 94 ? -7.638 5.100 29.276 1.00 92.00 94 VAL A O 1
ATOM 760 N N . TRP A 1 95 ? -7.126 3.312 28.035 1.00 91.50 95 TRP A N 1
ATOM 761 C CA . TRP A 1 95 ? -7.887 2.398 28.870 1.00 91.50 95 TRP A CA 1
ATOM 762 C C . TRP A 1 95 ? -7.271 2.269 30.270 1.00 91.50 95 TRP A C 1
ATOM 764 O O . TRP A 1 95 ? -7.996 2.325 31.258 1.00 91.50 95 TRP A O 1
ATOM 774 N N . GLU A 1 96 ? -5.953 2.146 30.389 1.00 91.38 96 GLU A N 1
ATOM 775 C CA . GLU A 1 96 ? -5.259 2.027 31.673 1.00 91.38 96 GLU A CA 1
ATOM 776 C C . GLU A 1 96 ? -5.338 3.323 32.483 1.00 91.38 96 GLU A C 1
ATOM 778 O O . GLU A 1 96 ? -5.681 3.283 33.665 1.00 91.38 96 GLU A O 1
ATOM 783 N N . SER A 1 97 ? -5.105 4.474 31.852 1.00 91.81 97 SER A N 1
ATOM 784 C CA . SER A 1 97 ? -5.158 5.786 32.508 1.00 91.81 97 SER A CA 1
ATOM 785 C C . SER A 1 97 ? -6.553 6.111 33.043 1.00 91.81 97 SER A C 1
ATOM 787 O O . SER A 1 97 ? -6.684 6.554 34.182 1.00 91.81 97 SER A O 1
ATOM 789 N N . THR A 1 98 ? -7.615 5.821 32.287 1.00 88.81 98 THR A N 1
ATOM 790 C CA . THR A 1 98 ? -9.001 6.007 32.758 1.00 88.81 98 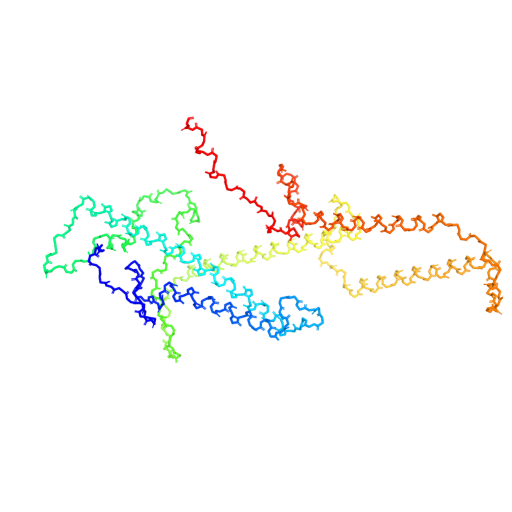THR A CA 1
ATOM 791 C C . THR A 1 98 ? -9.340 5.103 33.940 1.00 88.81 98 THR A C 1
ATOM 793 O O . THR A 1 98 ? -10.003 5.539 34.883 1.00 88.81 98 THR A O 1
ATOM 796 N N . HIS A 1 99 ? -8.852 3.860 33.947 1.00 88.94 99 HIS A N 1
ATOM 797 C CA . HIS A 1 99 ? -9.023 2.972 35.094 1.00 88.94 99 HIS A CA 1
ATOM 798 C C . HIS A 1 99 ? -8.234 3.467 36.317 1.00 88.94 99 HIS A C 1
ATOM 800 O O . HIS A 1 99 ? -8.768 3.467 37.427 1.00 88.94 99 HIS A O 1
ATOM 806 N N . GLN A 1 100 ? -6.997 3.934 36.127 1.00 88.56 100 GLN A N 1
ATOM 807 C CA . GLN A 1 100 ? -6.179 4.515 37.197 1.00 88.56 100 GLN A CA 1
ATOM 808 C C . GLN A 1 100 ? -6.825 5.772 37.793 1.00 88.56 100 GLN A C 1
ATOM 810 O O . GLN A 1 100 ? -6.931 5.872 39.013 1.00 88.56 100 GLN A O 1
ATOM 815 N N . GLN A 1 101 ? -7.315 6.692 36.956 1.00 87.56 101 GLN A N 1
ATOM 816 C CA . GLN A 1 101 ? -8.038 7.888 37.399 1.00 87.56 101 GLN A CA 1
ATOM 817 C C . GLN A 1 101 ? -9.289 7.526 38.198 1.00 87.56 101 GLN A C 1
ATOM 819 O O . GLN A 1 101 ? -9.536 8.100 39.257 1.00 87.56 101 GLN A O 1
ATOM 824 N N . TYR A 1 102 ? -10.057 6.546 37.723 1.00 86.06 102 TYR A N 1
ATOM 825 C CA . TYR A 1 102 ? -11.248 6.090 38.424 1.00 86.06 102 TYR A CA 1
ATOM 826 C C . TYR A 1 102 ? -10.908 5.510 39.806 1.00 86.06 102 TYR A C 1
ATOM 828 O O . TYR A 1 102 ? -11.533 5.880 40.797 1.00 86.06 102 TYR A O 1
ATOM 836 N N . VAL A 1 103 ? -9.885 4.654 39.911 1.00 84.56 103 VAL A N 1
ATOM 837 C CA . VAL A 1 103 ? -9.445 4.124 41.217 1.00 84.56 103 VAL A CA 1
ATOM 838 C C . VAL A 1 103 ? -8.879 5.212 42.125 1.00 84.56 103 VAL A C 1
ATOM 840 O O . VAL A 1 103 ? -9.111 5.162 43.330 1.00 84.56 103 VAL A O 1
ATOM 843 N N . ALA A 1 104 ? -8.197 6.219 41.579 1.00 86.00 104 ALA A N 1
ATOM 844 C CA . ALA A 1 104 ? -7.726 7.357 42.362 1.00 86.00 104 ALA A CA 1
ATOM 845 C C . ALA A 1 104 ? -8.885 8.187 42.948 1.00 86.00 104 ALA A C 1
ATOM 847 O O . ALA A 1 104 ? -8.774 8.676 44.069 1.00 86.00 104 ALA A O 1
ATOM 848 N N . GLN A 1 105 ? -9.998 8.326 42.220 1.00 86.19 105 GLN A N 1
ATOM 849 C CA . GLN A 1 105 ? -11.166 9.104 42.656 1.00 86.19 105 GLN A CA 1
ATOM 850 C C . GLN A 1 105 ? -12.086 8.344 43.619 1.00 86.19 105 GLN A C 1
ATOM 852 O O . GLN A 1 105 ? -12.573 8.926 44.586 1.00 86.19 105 GLN A O 1
ATOM 857 N N . TYR A 1 106 ? -12.345 7.062 43.356 1.00 81.12 106 TYR A N 1
ATOM 858 C CA . TYR A 1 106 ? -13.371 6.283 44.064 1.00 81.12 106 TYR A CA 1
ATOM 859 C C . TYR A 1 106 ? -12.797 5.218 45.010 1.00 81.12 106 TYR A C 1
ATOM 861 O O . TYR A 1 106 ? -13.550 4.549 45.716 1.00 81.12 106 TYR A O 1
ATOM 869 N N . GLY A 1 107 ? -11.470 5.077 45.058 1.00 76.62 107 GLY A N 1
ATOM 870 C CA . GLY A 1 107 ? -10.786 4.033 45.813 1.00 76.62 107 GLY A CA 1
ATOM 871 C C . GLY A 1 107 ? -10.870 2.656 45.147 1.00 76.62 107 GLY A C 1
ATOM 872 O O . GLY A 1 107 ? -11.460 2.467 44.082 1.00 76.62 107 GLY A O 1
ATOM 873 N N . LEU A 1 108 ? -10.246 1.664 45.785 1.00 68.56 108 LEU A N 1
ATOM 874 C CA . LEU A 1 108 ? -10.380 0.263 45.388 1.00 68.56 108 LEU A CA 1
ATOM 875 C C . LEU A 1 108 ? -11.757 -0.245 45.829 1.00 68.56 108 LEU A C 1
ATOM 877 O O . LEU A 1 108 ? -12.095 -0.164 47.011 1.00 68.56 108 LEU A O 1
ATOM 881 N N . PHE A 1 109 ? -12.540 -0.800 44.902 1.00 59.97 109 PHE A N 1
ATOM 882 C CA . PHE A 1 109 ? -13.742 -1.540 45.281 1.00 59.97 109 PHE A CA 1
ATOM 883 C C . PHE A 1 109 ? -13.344 -2.702 46.205 1.00 59.97 109 PHE A C 1
ATOM 885 O O . PHE A 1 109 ? -12.435 -3.461 45.854 1.00 59.97 109 PHE A O 1
ATOM 892 N N . PRO A 1 110 ? -13.996 -2.879 47.370 1.00 54.09 110 PRO A N 1
ATOM 893 C CA . PRO A 1 110 ? -13.784 -4.076 48.162 1.00 54.09 110 PRO A CA 1
ATOM 894 C C . PRO A 1 110 ? -14.213 -5.293 47.324 1.00 54.09 110 PRO A C 1
ATOM 896 O O . PRO A 1 110 ? -15.297 -5.252 46.729 1.00 54.09 110 PRO A O 1
ATOM 899 N N . PRO A 1 111 ? -13.402 -6.366 47.261 1.00 52.84 111 PRO A N 1
ATOM 900 C CA . PRO A 1 111 ? -13.739 -7.593 46.548 1.00 52.84 111 PRO A CA 1
ATOM 901 C C . PRO A 1 111 ? -14.880 -8.300 47.290 1.00 52.84 111 PRO A C 1
ATOM 903 O O . PRO A 1 111 ? -14.681 -9.178 48.126 1.00 52.84 111 PRO A O 1
ATOM 906 N N . GLY A 1 112 ? -16.106 -7.843 47.046 1.00 49.78 112 GLY A N 1
ATOM 907 C CA . GLY A 1 112 ? -17.323 -8.444 47.563 1.00 49.78 112 GLY A CA 1
ATOM 908 C C . GLY A 1 112 ? -17.678 -9.685 46.736 1.00 49.78 112 GLY A C 1
ATOM 909 O O . GLY A 1 112 ? -17.749 -9.588 45.511 1.00 49.78 112 GLY A O 1
ATOM 910 N N . PRO A 1 113 ? -17.959 -10.843 47.358 1.00 48.19 113 PRO A N 1
ATOM 911 C CA . PRO A 1 113 ? -18.047 -12.143 46.679 1.00 48.19 113 PRO A CA 1
ATOM 912 C C . PRO A 1 113 ? -19.246 -12.340 45.727 1.00 48.19 113 PRO A C 1
ATOM 914 O O . PRO A 1 113 ? -19.477 -13.458 45.277 1.00 48.19 113 PRO A O 1
ATOM 917 N N . LEU A 1 114 ? -20.040 -11.308 45.416 1.00 45.09 114 LEU A N 1
ATOM 918 C CA . LEU A 1 114 ? -21.355 -11.492 44.782 1.00 45.09 114 LEU A CA 1
ATOM 919 C C . LEU A 1 114 ? -21.681 -10.591 43.589 1.00 45.09 114 LEU A C 1
ATOM 921 O O . LEU A 1 114 ? -22.770 -10.720 43.036 1.00 45.09 114 LEU A O 1
ATOM 925 N N . LEU A 1 115 ? -20.775 -9.732 43.123 1.00 46.78 115 LEU A N 1
ATOM 926 C CA . LEU A 1 115 ? -21.064 -8.899 41.957 1.00 46.78 115 LEU A CA 1
ATOM 927 C C . LEU A 1 115 ? -19.964 -9.052 40.912 1.00 46.78 115 LEU A C 1
ATOM 929 O O . LEU A 1 115 ? -18.970 -8.340 40.917 1.00 46.78 115 LEU A O 1
ATOM 933 N N . HIS A 1 116 ? -20.214 -9.932 39.939 1.00 53.41 116 HIS A N 1
ATOM 934 C CA . HIS A 1 116 ? -19.682 -9.779 38.581 1.00 53.41 116 HIS A CA 1
ATOM 935 C C . HIS A 1 116 ? -20.329 -8.540 37.922 1.00 53.41 116 HIS A C 1
ATOM 937 O O . HIS A 1 116 ? -20.917 -8.627 36.841 1.00 53.41 116 HIS A O 1
ATOM 943 N N . SER A 1 117 ? -20.320 -7.390 38.600 1.00 60.94 117 SER A N 1
ATOM 944 C CA . SER A 1 117 ? -20.740 -6.134 38.002 1.00 60.94 117 SER A CA 1
ATOM 945 C C . SER A 1 117 ? -19.709 -5.794 36.935 1.00 60.94 117 SER A C 1
ATOM 947 O O . SER A 1 117 ? -18.503 -5.788 37.178 1.00 60.94 117 SER A O 1
ATOM 949 N N . ALA A 1 118 ? -20.178 -5.580 35.706 1.00 69.38 118 ALA A N 1
ATOM 950 C CA . ALA A 1 118 ? -19.311 -5.113 34.639 1.00 69.38 118 ALA A CA 1
ATOM 951 C C . ALA A 1 118 ? -18.592 -3.845 35.124 1.00 69.38 118 ALA A C 1
ATOM 953 O O . ALA A 1 118 ? -19.230 -2.941 35.659 1.00 69.38 118 ALA A O 1
ATOM 954 N N . CYS A 1 119 ? -17.267 -3.807 34.983 1.00 79.69 119 CYS A N 1
ATOM 955 C CA . CYS A 1 119 ? -16.469 -2.661 35.402 1.00 79.69 119 CYS A CA 1
ATOM 956 C C . CYS A 1 119 ? -17.053 -1.364 34.824 1.00 79.69 119 CYS A C 1
ATOM 958 O O . CYS A 1 119 ? -17.181 -1.247 33.603 1.00 79.69 119 CYS A O 1
ATOM 960 N N . VAL A 1 120 ? -17.364 -0.407 35.705 1.00 80.62 120 VAL A N 1
ATOM 961 C CA . VAL A 1 120 ? -18.043 0.859 35.375 1.00 80.62 120 VAL A CA 1
ATOM 962 C C . VAL A 1 120 ? -17.294 1.636 34.290 1.00 80.62 120 VAL A C 1
ATOM 964 O O . VAL A 1 120 ? -17.892 2.168 33.358 1.00 80.62 120 VAL A O 1
ATOM 967 N N . VAL A 1 121 ? -15.963 1.636 34.363 1.00 83.88 121 VAL A N 1
ATOM 968 C CA . VAL A 1 121 ? -15.095 2.287 33.375 1.00 83.88 121 VAL A CA 1
ATOM 969 C C . VAL A 1 121 ? -15.198 1.589 32.014 1.00 83.88 121 VAL A C 1
ATOM 971 O O . VAL A 1 121 ? -15.344 2.233 30.977 1.00 83.88 121 VAL A O 1
ATOM 974 N N . CYS A 1 122 ? -15.192 0.253 31.998 1.00 83.25 122 CYS A N 1
ATOM 975 C CA . CYS A 1 122 ? -15.366 -0.522 30.771 1.00 83.25 122 CYS A CA 1
ATOM 976 C C . CYS A 1 122 ? -16.777 -0.431 30.182 1.00 83.25 122 CYS A C 1
ATOM 978 O O . CYS A 1 122 ? -16.917 -0.580 28.969 1.00 83.25 122 CYS A O 1
ATOM 980 N N . THR A 1 123 ? -17.819 -0.248 30.998 1.00 81.38 123 THR A N 1
ATOM 981 C CA . THR A 1 123 ? -19.180 -0.006 30.501 1.00 81.38 123 THR A CA 1
ATOM 982 C C . THR A 1 123 ? -19.296 1.390 29.908 1.00 81.38 123 THR A C 1
ATOM 984 O O . THR A 1 123 ? -19.770 1.499 28.784 1.00 81.38 123 THR A O 1
ATOM 987 N N . ALA A 1 124 ? -18.758 2.414 30.576 1.00 78.44 124 ALA A N 1
ATOM 988 C CA . ALA A 1 124 ? -18.745 3.787 30.069 1.00 78.44 124 ALA A CA 1
ATOM 989 C C . ALA A 1 124 ? -17.955 3.918 28.754 1.00 78.44 124 ALA A C 1
ATOM 991 O O . ALA A 1 124 ? -18.403 4.584 27.832 1.00 78.44 124 ALA A O 1
ATOM 992 N N . MET A 1 125 ? -16.820 3.220 28.614 1.00 74.69 125 MET A N 1
ATOM 993 C CA . MET A 1 125 ? -16.061 3.188 27.352 1.00 74.69 125 MET A CA 1
ATOM 994 C C . MET A 1 125 ? -16.711 2.348 26.242 1.00 74.69 125 MET A C 1
ATOM 996 O O . MET A 1 125 ? -16.328 2.468 25.078 1.00 74.69 125 MET A O 1
ATOM 1000 N N . LYS A 1 126 ? -17.634 1.439 26.582 1.00 71.81 126 LYS A N 1
ATOM 1001 C CA . LYS A 1 126 ? -18.393 0.646 25.600 1.00 71.81 126 LYS A CA 1
ATOM 1002 C C . LYS A 1 126 ? -19.652 1.353 25.133 1.00 71.81 126 LYS A C 1
ATOM 1004 O O . LYS A 1 126 ? -20.124 1.031 24.043 1.00 71.81 126 LYS A O 1
ATOM 1009 N N . GLU A 1 127 ? -20.212 2.237 25.952 1.00 55.84 127 GLU A N 1
ATOM 1010 C CA . GLU A 1 127 ? -21.300 3.088 25.510 1.00 55.84 127 GLU A CA 1
ATOM 1011 C C . GLU A 1 127 ? -20.755 3.983 24.394 1.00 55.84 127 GLU A C 1
ATOM 1013 O O . GLU A 1 127 ? -19.782 4.709 24.611 1.00 55.84 127 GLU A O 1
ATOM 1018 N N . PRO A 1 128 ? -21.303 3.887 23.166 1.00 50.94 128 PRO A N 1
ATOM 1019 C CA . PRO A 1 128 ? -20.968 4.854 22.139 1.00 50.94 128 PRO A CA 1
ATOM 1020 C C . PRO A 1 128 ? -21.267 6.215 22.748 1.00 50.94 128 PRO A C 1
ATOM 1022 O O . PRO A 1 128 ? -22.350 6.392 23.303 1.00 50.94 128 PRO A O 1
ATOM 1025 N N . TYR A 1 129 ? -20.288 7.119 22.702 1.00 43.84 129 TYR A N 1
ATOM 1026 C CA . TYR A 1 129 ? -20.440 8.504 23.118 1.00 43.84 129 TYR A CA 1
ATOM 1027 C C . TYR A 1 129 ? -21.684 9.031 22.397 1.00 43.84 129 TYR A C 1
ATOM 1029 O O . TYR A 1 129 ? -21.622 9.394 21.223 1.00 43.84 129 TYR A O 1
ATOM 1037 N N . GLN A 1 130 ? -22.843 8.988 23.057 1.00 41.84 130 GLN A N 1
ATOM 1038 C CA . GLN A 1 130 ? -24.027 9.685 22.600 1.00 41.84 130 GLN A CA 1
ATOM 1039 C C . GLN A 1 130 ? -23.724 11.137 22.917 1.00 41.84 130 GLN A C 1
ATOM 1041 O O . GLN A 1 130 ? -24.143 11.675 23.936 1.00 41.84 130 GLN A O 1
ATOM 1046 N N . LEU A 1 131 ? -22.884 11.738 22.072 1.00 42.25 131 LEU A N 1
ATOM 1047 C CA . LEU A 1 131 ? -22.889 13.171 21.884 1.00 42.25 131 LEU A CA 1
ATOM 1048 C C . LEU A 1 131 ? -24.349 13.508 21.634 1.00 42.25 131 LEU A C 1
ATOM 1050 O O . LEU A 1 131 ? -24.924 13.071 20.639 1.00 42.25 131 LEU A O 1
ATOM 1054 N N . ASP A 1 132 ? -24.940 14.160 22.627 1.00 39.25 132 ASP A N 1
ATOM 1055 C CA . ASP A 1 132 ? -26.329 14.571 22.671 1.00 39.25 132 ASP A CA 1
ATOM 1056 C C . ASP A 1 132 ? -26.663 15.184 21.303 1.00 39.25 132 ASP A C 1
ATOM 1058 O O . ASP A 1 132 ? -26.220 16.290 20.984 1.00 39.25 132 ASP A O 1
ATOM 1062 N N . GLU A 1 133 ? -27.387 14.444 20.448 1.00 44.75 133 GLU A N 1
ATOM 1063 C CA . GLU A 1 133 ? -27.717 14.856 19.067 1.00 44.75 133 GLU A CA 1
ATOM 1064 C C . GLU A 1 133 ? -28.405 16.233 19.045 1.00 44.75 133 GLU A C 1
ATOM 1066 O O . GLU A 1 133 ? -28.457 16.916 18.024 1.00 44.75 133 GLU A O 1
ATOM 1071 N N . LYS A 1 134 ? -28.891 16.680 20.207 1.00 44.22 134 LYS A N 1
ATOM 1072 C CA . LYS A 1 134 ? -29.538 17.965 20.442 1.00 44.22 134 LYS A CA 1
ATOM 1073 C C . LYS A 1 134 ? -28.588 19.165 20.487 1.00 44.22 134 LYS A C 1
ATOM 1075 O O . LYS A 1 134 ? -29.074 20.286 20.354 1.00 44.22 134 LYS A O 1
ATOM 1080 N N . GLN A 1 135 ? -27.270 18.984 20.620 1.00 42.94 135 GLN A N 1
ATOM 1081 C CA . GLN A 1 135 ? -26.303 20.091 20.504 1.00 42.94 135 GLN A CA 1
ATOM 1082 C C . GLN A 1 135 ? -25.720 20.269 19.092 1.00 42.94 135 GLN A C 1
ATOM 1084 O O . GLN A 1 135 ? -25.113 21.302 18.819 1.00 42.94 135 GLN A O 1
ATOM 1089 N N . ALA A 1 136 ? -25.974 19.343 18.161 1.00 41.88 136 ALA A N 1
ATOM 1090 C CA . ALA A 1 136 ? -25.499 19.430 16.774 1.00 41.88 136 ALA A CA 1
ATOM 1091 C C . ALA A 1 136 ? -26.493 20.111 15.806 1.00 41.88 136 ALA A C 1
ATOM 1093 O O . ALA A 1 136 ? -26.332 20.043 14.588 1.00 41.88 136 ALA A O 1
ATOM 1094 N N . THR A 1 137 ? -27.518 20.802 16.316 1.00 43.41 137 THR A N 1
ATOM 1095 C CA . THR A 1 137 ? -28.411 21.654 15.509 1.00 43.41 137 THR A CA 1
ATOM 1096 C C . THR A 1 137 ? -27.901 23.094 15.424 1.00 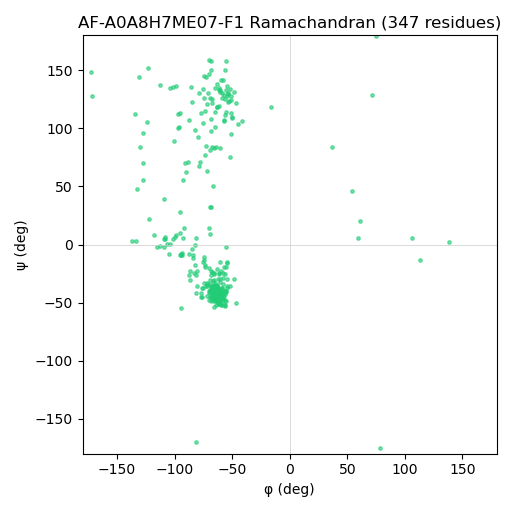43.41 137 THR A C 1
ATOM 1098 O O . THR A 1 137 ? -28.573 24.040 15.826 1.00 43.41 137 THR A O 1
ATOM 1101 N N . THR A 1 138 ? -26.720 23.292 14.841 1.00 42.38 138 THR A N 1
ATOM 1102 C CA . THR A 1 138 ? -26.396 24.552 14.158 1.00 42.38 138 THR A CA 1
ATOM 1103 C C . THR A 1 138 ? -26.679 24.352 12.670 1.00 42.38 138 THR A C 1
ATOM 1105 O O . THR A 1 138 ? -25.941 23.706 11.932 1.00 42.38 138 THR A O 1
ATOM 1108 N N . SER A 1 139 ? -27.824 24.874 12.227 1.00 44.41 139 SER A N 1
ATOM 1109 C CA . SER A 1 139 ? -28.455 24.674 10.912 1.00 44.41 139 SER A CA 1
ATOM 1110 C C . SER A 1 139 ? -27.720 25.309 9.717 1.00 44.41 139 SER A C 1
ATOM 1112 O O . SER A 1 139 ? -28.351 25.737 8.750 1.00 44.41 139 SER A O 1
ATOM 1114 N N . ARG A 1 140 ? -26.386 25.396 9.755 1.00 46.72 140 ARG A N 1
ATOM 1115 C CA . ARG A 1 140 ? -25.595 26.084 8.723 1.00 46.72 140 ARG A CA 1
ATOM 1116 C C . ARG A 1 140 ? -24.319 25.383 8.266 1.00 46.72 140 ARG A C 1
ATOM 1118 O O . ARG A 1 140 ? -23.625 25.951 7.432 1.00 46.72 140 ARG A O 1
ATOM 1125 N N . MET A 1 141 ? -24.022 24.183 8.759 1.00 42.56 141 MET A N 1
ATOM 1126 C CA . MET A 1 141 ? -22.893 23.391 8.262 1.00 42.56 141 MET A CA 1
ATOM 1127 C C . MET A 1 141 ? -23.358 22.345 7.259 1.00 42.56 141 MET A C 1
ATOM 1129 O O . MET A 1 141 ? -24.380 21.680 7.450 1.00 42.56 141 MET A O 1
ATOM 1133 N N . VAL A 1 142 ? -22.611 22.218 6.166 1.00 52.31 142 VAL A N 1
ATOM 1134 C CA . VAL A 1 142 ? -22.908 21.235 5.130 1.00 52.31 142 VAL A CA 1
ATOM 1135 C C . VAL A 1 142 ? -22.553 19.844 5.659 1.00 52.31 142 VAL A C 1
ATOM 1137 O O . VAL A 1 142 ? -21.604 19.690 6.417 1.00 52.31 142 VAL A O 1
ATOM 1140 N N . TRP A 1 143 ? -23.322 18.813 5.304 1.00 50.91 143 TRP A N 1
ATOM 1141 C CA . TRP A 1 143 ? -23.242 17.477 5.922 1.00 50.91 143 TRP A CA 1
ATOM 1142 C C . TRP A 1 143 ? -21.853 16.806 5.894 1.00 50.91 143 TRP A C 1
ATOM 1144 O O . TRP A 1 143 ? -21.619 15.907 6.690 1.00 50.91 143 TRP A O 1
ATOM 1154 N N . TRP A 1 144 ? -20.928 17.226 5.022 1.00 56.47 144 TRP A N 1
ATOM 1155 C CA . TRP A 1 144 ? -19.537 16.745 5.008 1.00 56.47 144 TRP A CA 1
ATOM 1156 C C . TRP A 1 144 ? -18.602 17.476 5.992 1.00 56.47 144 TRP A C 1
ATOM 1158 O O . TRP A 1 144 ? -17.492 17.007 6.220 1.00 56.47 144 TRP A O 1
ATOM 1168 N N . GLU A 1 145 ? -19.032 18.598 6.573 1.00 51.47 145 GLU A N 1
ATOM 1169 C CA . GLU A 1 145 ? -18.299 19.387 7.581 1.00 51.47 145 GLU A CA 1
ATOM 1170 C C . GLU A 1 145 ? -18.677 19.004 9.020 1.00 51.47 145 GLU A C 1
ATOM 1172 O O . GLU A 1 145 ? -18.042 19.453 9.972 1.00 51.47 145 GLU A O 1
ATOM 1177 N N . GLN A 1 146 ? -19.690 18.150 9.203 1.00 51.84 146 GLN A N 1
ATOM 1178 C CA . GLN A 1 146 ? -20.031 17.617 10.519 1.00 51.84 146 GLN A CA 1
ATOM 1179 C C . GLN A 1 146 ? -18.938 16.651 11.000 1.00 51.84 146 GLN A C 1
ATOM 1181 O O . GLN A 1 146 ? -18.602 15.678 10.316 1.00 51.84 146 GLN A O 1
ATOM 1186 N N . GLN A 1 147 ? -18.397 16.890 12.200 1.00 45.91 147 GLN A N 1
ATOM 1187 C CA . GLN A 1 147 ? -17.506 15.941 12.871 1.00 45.91 147 GLN A CA 1
ATOM 1188 C C . GLN A 1 147 ? -18.223 14.586 12.999 1.00 45.91 147 GLN A C 1
ATOM 1190 O O . GLN A 1 147 ? -19.246 14.480 13.666 1.00 45.91 147 GLN A O 1
ATOM 1195 N N . GLY A 1 148 ? -17.710 13.562 12.308 1.00 53.47 148 GLY A N 1
ATOM 1196 C CA . GLY A 1 148 ? -18.319 12.226 12.225 1.00 53.47 148 GLY A CA 1
ATOM 1197 C C . GLY A 1 148 ? -18.841 11.829 10.837 1.00 53.47 148 GLY A C 1
ATOM 1198 O O . GLY A 1 148 ? -19.022 10.641 10.585 1.00 53.47 148 GLY A O 1
ATOM 1199 N N . ALA A 1 149 ? -18.977 12.761 9.884 1.00 50.91 149 ALA A N 1
ATOM 1200 C CA . ALA A 1 149 ? -19.527 12.482 8.548 1.00 50.91 149 ALA A CA 1
ATOM 1201 C C . ALA A 1 149 ? -18.700 11.493 7.695 1.00 50.91 149 ALA A C 1
ATOM 1203 O O . ALA A 1 149 ? -19.227 10.860 6.778 1.00 50.91 149 ALA A O 1
ATOM 1204 N N . LEU A 1 150 ? -17.409 11.321 8.007 1.00 50.34 150 LEU A N 1
ATOM 1205 C CA . LEU A 1 150 ? -16.521 10.351 7.349 1.00 50.34 150 LEU A CA 1
ATOM 1206 C C . LEU A 1 150 ? -16.411 9.010 8.088 1.00 50.34 150 LEU A C 1
ATOM 1208 O O . LEU A 1 150 ? -15.858 8.052 7.541 1.00 50.34 150 LEU A O 1
ATOM 1212 N N . VAL A 1 151 ? -16.954 8.901 9.302 1.00 46.06 151 VAL A N 1
ATOM 1213 C CA . VAL A 1 151 ? -16.948 7.652 10.063 1.00 46.06 151 VAL A CA 1
ATOM 1214 C C . VAL A 1 151 ? -18.316 7.019 9.903 1.00 46.06 151 VAL A C 1
ATOM 1216 O O . VAL A 1 151 ? -19.240 7.257 10.670 1.00 46.06 151 VAL A O 1
ATOM 1219 N N . ALA A 1 152 ? -18.455 6.201 8.860 1.00 41.59 152 ALA A N 1
ATOM 1220 C CA . ALA A 1 152 ? -19.594 5.308 8.756 1.00 41.59 152 ALA A CA 1
ATOM 1221 C C . ALA A 1 152 ? -19.616 4.423 10.006 1.00 41.59 152 ALA A C 1
ATOM 1223 O O . ALA A 1 152 ? -18.800 3.503 10.131 1.00 41.59 152 ALA A O 1
ATOM 1224 N N . ASP A 1 153 ? -20.551 4.715 10.902 1.00 43.16 153 ASP A N 1
ATOM 1225 C CA . ASP A 1 153 ? -20.808 3.971 12.120 1.00 43.16 153 ASP A CA 1
ATOM 1226 C C . ASP A 1 153 ? -21.326 2.579 11.733 1.00 43.16 153 ASP A C 1
ATOM 1228 O O . ASP A 1 153 ? -22.514 2.309 11.553 1.00 43.16 153 ASP A O 1
ATOM 1232 N N . ARG A 1 154 ? -20.387 1.678 11.438 1.00 40.66 154 ARG A N 1
ATOM 1233 C CA . ARG A 1 154 ? -20.663 0.282 11.112 1.00 40.66 154 ARG A CA 1
ATOM 1234 C C . ARG A 1 154 ? -20.628 -0.525 12.398 1.00 40.66 154 ARG A C 1
ATOM 1236 O O . ARG A 1 154 ? -19.788 -1.407 12.563 1.00 40.66 154 ARG A O 1
ATOM 1243 N N . THR A 1 155 ? -21.623 -0.321 13.249 1.00 40.31 155 THR A N 1
ATOM 1244 C CA . THR A 1 155 ? -22.097 -1.355 14.176 1.00 40.31 155 THR A CA 1
ATOM 1245 C C . THR A 1 155 ? -22.858 -2.424 13.386 1.00 40.31 155 THR A C 1
ATOM 1247 O O . THR A 1 155 ? -24.045 -2.660 13.549 1.00 40.31 155 THR A O 1
ATOM 1250 N N . ASN A 1 156 ? -22.154 -3.102 12.482 1.00 36.69 156 ASN A N 1
ATOM 1251 C CA . ASN A 1 156 ? -22.628 -4.342 11.893 1.00 36.69 156 ASN A CA 1
ATOM 1252 C C . ASN A 1 156 ? -21.577 -5.408 12.147 1.00 36.69 156 ASN A C 1
ATOM 1254 O O . ASN A 1 156 ? -20.513 -5.440 11.527 1.00 36.69 156 ASN A O 1
ATOM 1258 N N . ILE A 1 157 ? -21.917 -6.272 13.097 1.00 43.56 157 ILE A N 1
ATOM 1259 C CA . ILE A 1 157 ? -21.335 -7.588 13.319 1.00 43.56 157 ILE A CA 1
ATOM 1260 C C . ILE A 1 157 ? -21.132 -8.240 11.949 1.00 43.56 157 ILE A C 1
ATOM 1262 O O . ILE A 1 157 ? -22.090 -8.646 11.296 1.00 43.56 157 ILE A O 1
ATOM 1266 N N . LEU A 1 158 ? -19.884 -8.309 11.491 1.00 40.97 158 LEU A N 1
ATOM 1267 C CA . LEU A 1 158 ? -19.526 -9.075 10.305 1.00 40.97 158 LEU A CA 1
ATOM 1268 C C . LEU A 1 158 ? -19.571 -10.561 10.699 1.00 40.97 158 LEU A C 1
ATOM 1270 O O . LEU A 1 158 ? -18.751 -10.981 11.527 1.00 40.97 158 LEU A O 1
ATOM 1274 N N . PRO A 1 159 ? -20.470 -11.394 10.142 1.00 39.56 159 PRO A N 1
ATOM 1275 C CA . PRO A 1 159 ? -20.361 -12.824 10.323 1.00 39.56 159 PRO A CA 1
ATOM 1276 C C . PRO A 1 159 ? -19.159 -13.304 9.517 1.00 39.56 159 PRO A C 1
ATOM 1278 O O . PRO A 1 159 ? -18.962 -12.982 8.345 1.00 39.56 159 PRO A O 1
ATOM 1281 N N . ARG A 1 160 ? -18.338 -14.078 10.211 1.00 41.81 160 ARG A N 1
ATOM 1282 C CA . ARG A 1 160 ? -17.196 -14.832 9.713 1.00 41.81 160 ARG A CA 1
ATOM 1283 C C . ARG A 1 160 ? -17.582 -15.586 8.433 1.00 41.81 160 ARG A C 1
ATOM 1285 O O . ARG A 1 160 ? -18.477 -16.422 8.462 1.00 41.81 160 ARG A O 1
ATOM 1292 N N . SER A 1 161 ? -16.871 -15.324 7.337 1.00 40.84 161 SER A N 1
ATOM 1293 C CA . SER A 1 161 ? -16.882 -16.197 6.162 1.00 40.84 161 SER A CA 1
ATOM 1294 C C . SER A 1 161 ? -16.268 -17.541 6.552 1.00 40.84 161 SER A C 1
ATOM 1296 O O . SER A 1 161 ? -15.052 -17.673 6.708 1.00 40.84 161 SER A O 1
ATOM 1298 N N . THR A 1 162 ? -17.136 -18.519 6.779 1.00 46.81 162 THR A N 1
ATOM 1299 C CA . THR A 1 162 ? -16.802 -19.938 6.795 1.00 46.81 162 THR A CA 1
ATOM 1300 C C . THR A 1 162 ? -17.862 -20.661 5.982 1.00 46.81 162 THR A C 1
ATOM 1302 O O . THR A 1 162 ? -19.005 -20.747 6.414 1.00 46.81 162 THR A O 1
ATOM 1305 N N . MET A 1 163 ? -17.419 -21.192 4.842 1.00 46.06 163 MET A N 1
ATOM 1306 C CA . MET A 1 163 ? -18.098 -22.144 3.958 1.00 46.06 163 MET A CA 1
ATOM 1307 C C . MET A 1 163 ? -19.290 -21.606 3.152 1.00 46.06 163 MET A C 1
ATOM 1309 O O . MET A 1 163 ? -20.222 -21.007 3.679 1.00 46.06 163 MET A O 1
ATOM 1313 N N . ASP A 1 164 ? -19.234 -21.867 1.842 1.00 45.03 164 ASP A N 1
ATOM 1314 C CA . ASP A 1 164 ? -20.302 -21.658 0.862 1.00 45.03 164 ASP A CA 1
ATOM 1315 C C . ASP A 1 164 ? -21.535 -22.498 1.229 1.00 45.03 164 ASP A C 1
ATOM 1317 O O . ASP A 1 164 ? -21.764 -23.592 0.714 1.00 45.03 164 ASP A O 1
ATOM 1321 N N . ILE A 1 165 ? -22.360 -21.978 2.130 1.00 52.44 165 ILE A N 1
ATOM 1322 C CA . ILE A 1 165 ? -23.742 -22.413 2.282 1.00 52.44 165 ILE A CA 1
ATOM 1323 C C . ILE A 1 165 ? -24.576 -21.415 1.487 1.00 52.44 165 ILE A C 1
ATOM 1325 O O . ILE A 1 165 ? -24.658 -20.233 1.826 1.00 52.44 165 ILE A O 1
ATOM 1329 N N . LYS A 1 166 ? -25.180 -21.887 0.390 1.00 46.56 166 LYS A N 1
ATOM 1330 C CA . LYS A 1 166 ? -26.132 -21.118 -0.420 1.00 46.56 166 LYS A CA 1
ATOM 1331 C C . LYS A 1 166 ? -27.368 -20.804 0.427 1.00 46.56 166 LYS A C 1
ATOM 1333 O O . LYS A 1 166 ? -28.361 -21.522 0.375 1.00 46.56 166 LYS A O 1
ATOM 1338 N N . HIS A 1 167 ? -27.311 -19.739 1.222 1.00 46.81 167 HIS A N 1
ATOM 1339 C CA . HIS A 1 167 ? -28.490 -19.234 1.909 1.00 46.81 167 HIS A CA 1
ATOM 1340 C C . HIS A 1 167 ? -29.503 -18.722 0.871 1.00 46.81 167 HIS A C 1
ATOM 1342 O O . HIS A 1 167 ? -29.115 -17.999 -0.057 1.00 46.81 167 HIS A O 1
ATOM 1348 N N . PRO A 1 168 ? -30.799 -19.063 1.002 1.00 53.34 168 PRO A N 1
ATOM 1349 C CA . PRO A 1 168 ? -31.838 -18.457 0.184 1.00 53.34 168 PRO A CA 1
ATOM 1350 C C . PRO A 1 168 ? -31.805 -16.944 0.411 1.00 53.34 168 PRO A C 1
ATOM 1352 O O . PRO A 1 168 ? -31.801 -16.470 1.548 1.00 53.34 168 PRO A O 1
ATOM 1355 N N . ARG A 1 169 ? -31.705 -16.188 -0.690 1.00 51.03 169 ARG A N 1
ATOM 1356 C CA . ARG A 1 169 ? -31.636 -14.722 -0.677 1.00 51.03 169 ARG A CA 1
ATOM 1357 C C . ARG A 1 169 ? -32.791 -14.178 0.160 1.00 51.03 169 ARG A C 1
ATOM 1359 O O . ARG A 1 169 ? -33.944 -14.282 -0.247 1.00 51.03 169 ARG A O 1
ATOM 1366 N N . GLN A 1 170 ? -32.462 -13.574 1.298 1.00 56.16 170 GLN A N 1
ATOM 1367 C CA . GLN A 1 170 ? -33.407 -12.775 2.067 1.00 56.16 170 GLN A CA 1
ATOM 1368 C C . GLN A 1 170 ? -34.052 -11.734 1.131 1.00 56.16 170 GLN A C 1
ATOM 1370 O O . GLN A 1 170 ? -33.334 -11.101 0.340 1.00 56.16 170 GLN A O 1
ATOM 1375 N N . PRO A 1 171 ? -35.384 -11.555 1.168 1.00 55.47 171 PRO A N 1
ATOM 1376 C CA . PRO A 1 171 ? -36.046 -10.528 0.381 1.00 55.47 171 PRO A CA 1
ATOM 1377 C C . PRO A 1 171 ? -35.517 -9.165 0.828 1.00 55.47 171 PRO A C 1
ATOM 1379 O O . PRO A 1 171 ? -35.619 -8.788 1.993 1.00 55.47 171 PRO A O 1
ATOM 1382 N N . LYS A 1 172 ? -34.892 -8.438 -0.105 1.00 59.16 172 LYS A N 1
ATOM 1383 C CA . LYS A 1 172 ? -34.345 -7.101 0.147 1.00 59.16 172 LYS A CA 1
ATOM 1384 C C . LYS A 1 172 ? -35.451 -6.224 0.729 1.00 59.16 172 LYS A C 1
ATOM 1386 O O . LYS A 1 172 ? -36.481 -6.041 0.079 1.00 59.16 172 LYS A O 1
ATOM 1391 N N . ALA A 1 173 ? -35.213 -5.662 1.914 1.00 60.59 173 ALA A N 1
ATOM 1392 C CA . ALA A 1 173 ? -36.057 -4.614 2.469 1.00 60.59 173 ALA A CA 1
ATOM 1393 C C . ALA A 1 173 ? -36.296 -3.546 1.389 1.00 60.59 173 ALA A C 1
ATOM 1395 O O . ALA A 1 173 ? -35.361 -3.134 0.687 1.00 60.59 173 ALA A O 1
ATOM 1396 N N . LYS A 1 174 ? -37.562 -3.158 1.205 1.00 61.06 174 LYS A N 1
ATOM 1397 C CA . LYS A 1 174 ? -37.986 -2.157 0.223 1.00 61.06 174 LYS A CA 1
ATOM 1398 C C . LYS A 1 174 ? -37.433 -0.796 0.649 1.00 61.06 174 LYS A C 1
ATOM 1400 O O . LYS A 1 174 ? -38.096 -0.027 1.328 1.00 61.06 174 LYS A O 1
ATOM 1405 N N . CYS A 1 175 ? -36.182 -0.531 0.288 1.00 54.97 175 CYS A N 1
ATOM 1406 C CA . CYS A 1 175 ? -35.586 0.792 0.394 1.00 54.97 175 CYS A CA 1
ATOM 1407 C C . CYS A 1 175 ? -36.468 1.756 -0.427 1.00 54.97 175 CYS A C 1
ATOM 1409 O O . CYS A 1 175 ? -36.772 1.405 -1.576 1.00 54.97 175 CYS A O 1
ATOM 1411 N N . PRO A 1 176 ? -36.909 2.900 0.129 1.00 64.19 176 PRO A N 1
ATOM 1412 C CA . PRO A 1 176 ? -37.788 3.835 -0.568 1.00 64.19 176 PRO A CA 1
ATOM 1413 C C . PRO A 1 176 ? -37.219 4.184 -1.948 1.00 64.19 176 PRO A C 1
ATOM 1415 O O . PRO A 1 176 ? -36.041 4.531 -2.062 1.00 64.19 176 PRO A O 1
ATOM 1418 N N . SER A 1 177 ? -38.030 4.041 -3.001 1.00 75.19 177 SER A N 1
ATOM 1419 C CA . SER A 1 177 ? -37.592 4.204 -4.399 1.00 75.19 177 SER A CA 1
ATOM 1420 C C . SER A 1 177 ? -36.924 5.558 -4.641 1.00 75.19 177 SER A C 1
ATOM 1422 O O . SER A 1 177 ? -35.885 5.611 -5.296 1.00 75.19 177 SER A O 1
ATOM 1424 N N . TYR A 1 178 ? -37.438 6.615 -4.006 1.00 81.06 178 TYR A N 1
ATOM 1425 C CA . TYR A 1 178 ? -36.936 7.979 -4.166 1.00 81.06 178 TYR A CA 1
ATOM 1426 C C . TYR A 1 178 ? -35.484 8.160 -3.688 1.00 81.06 178 TYR A C 1
ATOM 1428 O O . TYR A 1 178 ? -34.697 8.808 -4.369 1.00 81.06 178 TYR A O 1
ATOM 1436 N N . LEU A 1 179 ? -35.075 7.544 -2.566 1.00 77.56 179 LEU A N 1
ATOM 1437 C CA . LEU A 1 179 ? -33.689 7.640 -2.078 1.00 77.56 179 LEU A CA 1
ATOM 1438 C C . LEU A 1 179 ? -32.726 6.923 -3.019 1.00 77.56 179 LEU A C 1
ATOM 1440 O O . LEU A 1 179 ? -31.609 7.382 -3.254 1.00 77.56 179 LEU A O 1
ATOM 1444 N N . ARG A 1 180 ? -33.160 5.795 -3.588 1.00 77.94 180 ARG A N 1
ATOM 1445 C CA . ARG A 1 180 ? -32.364 5.064 -4.574 1.00 77.94 180 ARG A CA 1
ATOM 1446 C C . ARG A 1 180 ? -32.195 5.879 -5.854 1.00 77.94 180 ARG A C 1
ATOM 1448 O O . ARG A 1 180 ? -31.084 5.928 -6.375 1.00 77.94 180 ARG A O 1
ATOM 1455 N N . GLU A 1 181 ? -33.261 6.502 -6.341 1.00 82.19 181 GLU A N 1
ATOM 1456 C CA . GLU A 1 181 ? -33.234 7.371 -7.522 1.00 82.19 181 GLU A CA 1
ATOM 1457 C C . GLU A 1 181 ? -32.378 8.617 -7.286 1.00 82.19 181 GLU A C 1
ATOM 1459 O O . GLU A 1 181 ? -31.548 8.947 -8.130 1.00 82.19 181 GLU A O 1
ATOM 1464 N N . PHE A 1 182 ? -32.480 9.236 -6.108 1.00 86.06 182 PHE A N 1
ATOM 1465 C CA . PHE A 1 182 ? -31.644 10.366 -5.714 1.00 86.06 182 PHE A CA 1
ATOM 1466 C C . PHE A 1 182 ? -30.157 9.991 -5.671 1.00 86.06 182 PHE A C 1
ATOM 1468 O O . PHE A 1 182 ? -29.344 10.619 -6.343 1.00 86.06 182 PHE A O 1
ATOM 1475 N N . ILE A 1 183 ? -29.793 8.904 -4.978 1.00 80.56 183 ILE A N 1
ATOM 1476 C CA . ILE A 1 183 ? -28.400 8.425 -4.918 1.00 80.56 183 ILE A CA 1
ATOM 1477 C C . ILE A 1 183 ? -27.882 8.060 -6.316 1.00 80.56 183 ILE A C 1
ATOM 1479 O O . ILE A 1 183 ? -26.728 8.339 -6.642 1.00 80.56 183 ILE A O 1
ATOM 1483 N N . GLN A 1 184 ? -28.710 7.435 -7.159 1.00 82.00 184 GLN A N 1
ATOM 1484 C CA . GLN A 1 184 ? -28.338 7.142 -8.544 1.00 82.00 184 GLN A CA 1
ATOM 1485 C C . GLN A 1 184 ? -28.150 8.417 -9.369 1.00 82.00 184 GLN A C 1
ATOM 1487 O O . GLN A 1 184 ? -27.217 8.469 -10.165 1.00 82.00 184 GLN A O 1
ATOM 1492 N N . SER A 1 185 ? -28.989 9.432 -9.171 1.00 85.94 185 SER A N 1
ATOM 1493 C CA . SER A 1 185 ? -28.869 10.736 -9.825 1.00 85.94 185 SER A CA 1
ATOM 1494 C C . SER A 1 185 ? -27.575 11.445 -9.422 1.00 85.94 185 SER A C 1
ATOM 1496 O O . SER A 1 185 ? -26.791 11.817 -10.293 1.00 85.94 185 SER A O 1
ATOM 1498 N N . CYS A 1 186 ? -27.267 11.512 -8.121 1.00 83.25 186 CYS A N 1
ATOM 1499 C CA . CYS A 1 186 ? -26.016 12.089 -7.626 1.00 83.25 186 CYS A CA 1
ATOM 1500 C C . CYS A 1 186 ? -24.796 11.355 -8.187 1.00 83.25 186 CYS A C 1
ATOM 1502 O O . CYS A 1 186 ? -23.888 11.989 -8.710 1.00 83.25 186 CYS A O 1
ATOM 1504 N N . ARG A 1 187 ? -24.797 10.014 -8.163 1.00 81.81 187 ARG A N 1
ATOM 1505 C CA . ARG A 1 187 ? -23.701 9.222 -8.742 1.00 81.81 187 ARG A CA 1
ATOM 1506 C C . ARG A 1 187 ? -23.537 9.477 -10.237 1.00 81.81 187 ARG A C 1
ATOM 1508 O O . ARG A 1 187 ? -22.408 9.610 -10.690 1.00 81.81 187 ARG A O 1
ATOM 1515 N N . LYS A 1 188 ? -24.636 9.577 -10.992 1.00 83.25 188 LYS A N 1
ATOM 1516 C CA . LYS A 1 188 ? -24.593 9.923 -12.420 1.00 83.25 188 LYS A CA 1
ATOM 1517 C C . LYS A 1 188 ? -23.996 11.316 -12.636 1.00 83.25 188 LYS A C 1
ATOM 1519 O O . LYS A 1 188 ? -23.108 11.455 -13.471 1.00 83.25 188 LYS A O 1
ATOM 1524 N N . ALA A 1 189 ? -24.408 12.312 -11.853 1.00 82.38 189 ALA A N 1
ATOM 1525 C CA . ALA A 1 189 ? -23.858 13.664 -11.926 1.00 82.38 189 ALA A CA 1
ATOM 1526 C C . ALA A 1 189 ? -22.349 13.692 -11.625 1.00 82.38 189 ALA A C 1
ATOM 1528 O O . ALA A 1 189 ? -21.586 14.293 -12.380 1.00 82.38 189 ALA A O 1
ATOM 1529 N N . THR A 1 190 ? -21.895 12.968 -10.595 1.00 82.88 190 THR A N 1
ATOM 1530 C CA . THR A 1 190 ? -20.463 12.834 -10.286 1.00 82.88 190 THR A CA 1
ATOM 1531 C C . THR A 1 190 ? -19.708 12.150 -11.420 1.00 82.88 190 THR A C 1
ATOM 1533 O O . THR A 1 190 ? -18.661 12.640 -11.820 1.00 82.88 190 THR A O 1
ATOM 1536 N N . THR A 1 191 ? -20.245 11.070 -12.001 1.00 83.94 191 THR A N 1
ATOM 1537 C CA . THR A 1 191 ? -19.581 10.399 -13.130 1.00 83.94 191 THR A CA 1
ATOM 1538 C C . THR A 1 191 ? -19.486 11.287 -14.366 1.00 83.94 191 THR A C 1
ATOM 1540 O O . THR A 1 191 ? -18.464 11.264 -15.038 1.00 83.94 191 THR A O 1
ATOM 1543 N N . VAL A 1 192 ? -20.508 12.098 -14.655 1.00 81.75 192 VAL A N 1
ATOM 1544 C CA . VAL A 1 192 ? -20.477 13.044 -15.781 1.00 81.75 192 VAL A CA 1
ATOM 1545 C C . VAL A 1 192 ? -19.424 14.126 -15.533 1.00 81.75 192 VAL A C 1
ATOM 1547 O O . VAL A 1 192 ? -18.605 14.384 -16.411 1.00 81.75 192 VAL A O 1
ATOM 1550 N N . SER A 1 193 ? -19.374 14.687 -14.321 1.00 81.38 193 SER A N 1
ATOM 1551 C CA . SER A 1 193 ? -18.345 15.658 -13.925 1.00 81.38 193 SER A CA 1
ATOM 1552 C C . SER A 1 193 ? -16.930 15.068 -13.995 1.00 81.38 193 SER A C 1
ATOM 1554 O O . SER A 1 193 ? -16.033 15.674 -14.578 1.00 81.38 193 SER A O 1
ATOM 1556 N N . GLU A 1 194 ? -16.724 13.845 -13.497 1.00 83.19 194 GLU A N 1
ATOM 1557 C CA . GLU A 1 194 ? -15.432 13.158 -13.585 1.00 83.19 194 GLU A CA 1
ATOM 1558 C C . GLU A 1 194 ? -15.012 12.868 -15.027 1.00 83.19 194 GLU A C 1
ATOM 1560 O O . GLU A 1 194 ? -13.832 12.998 -15.349 1.00 83.19 194 GLU A O 1
ATOM 1565 N N . VAL A 1 195 ? -15.948 12.486 -15.900 1.00 82.50 195 VAL A N 1
ATOM 1566 C CA . VAL A 1 195 ? -15.668 12.265 -17.325 1.00 82.50 195 VAL A CA 1
ATOM 1567 C C . VAL A 1 195 ? -15.259 13.573 -17.999 1.00 82.50 195 VAL A C 1
ATOM 1569 O O . VAL A 1 195 ? -14.265 13.584 -18.721 1.00 82.50 195 VAL A O 1
ATOM 1572 N N . HIS A 1 196 ? -15.952 14.682 -17.724 1.00 80.44 196 HIS A N 1
ATOM 1573 C CA . HIS A 1 196 ? -15.564 15.995 -18.244 1.00 80.44 196 HIS A CA 1
ATOM 1574 C C . HIS A 1 196 ? -14.203 16.451 -17.717 1.00 80.44 196 HIS A C 1
ATOM 1576 O O . HIS A 1 196 ? -13.379 16.905 -18.507 1.00 80.44 196 HIS A O 1
ATOM 1582 N N . ARG A 1 197 ? -13.931 16.268 -16.418 1.00 86.94 197 ARG A N 1
ATOM 1583 C CA . ARG A 1 197 ? -12.628 16.583 -15.818 1.00 86.94 197 ARG A CA 1
ATOM 15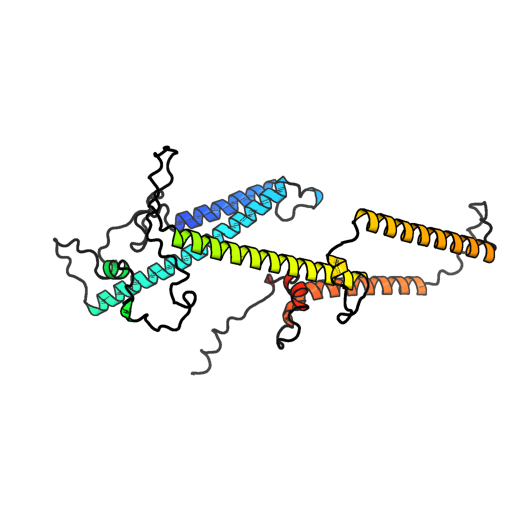84 C C . ARG A 1 197 ? -11.503 15.778 -16.466 1.00 86.94 197 ARG A C 1
ATOM 1586 O O . ARG A 1 197 ? -10.497 16.356 -16.853 1.00 86.94 197 ARG A O 1
ATOM 1593 N N . ARG A 1 198 ? -11.679 14.464 -16.640 1.00 84.44 198 ARG A N 1
ATOM 1594 C CA . ARG A 1 198 ? -10.674 13.613 -17.303 1.00 84.44 198 ARG A CA 1
ATOM 1595 C C . ARG A 1 198 ? -10.457 14.012 -18.760 1.00 84.44 198 ARG A C 1
ATOM 1597 O O . ARG A 1 198 ? -9.315 14.095 -19.188 1.00 84.44 198 ARG A O 1
ATOM 1604 N N . ALA A 1 199 ? -11.527 14.300 -19.502 1.00 81.19 199 ALA A N 1
ATOM 1605 C CA . ALA A 1 199 ? -11.419 14.757 -20.886 1.00 81.19 199 ALA A CA 1
ATOM 1606 C C . ALA A 1 199 ? -10.690 16.109 -20.994 1.00 81.19 199 ALA A C 1
ATOM 1608 O O . ALA A 1 199 ? -9.898 16.312 -21.913 1.00 81.19 199 ALA A O 1
ATOM 1609 N N . TRP A 1 200 ? -10.924 17.018 -20.042 1.00 84.12 200 TRP A N 1
ATOM 1610 C CA . TRP A 1 200 ? -10.196 18.281 -19.931 1.00 84.12 200 TRP A CA 1
ATOM 1611 C C . TRP A 1 200 ? -8.709 18.057 -19.629 1.00 84.12 200 TRP A C 1
ATOM 1613 O O . TRP A 1 200 ? -7.855 18.570 -20.344 1.00 84.12 200 TRP A O 1
ATOM 1623 N N . GLU A 1 201 ? -8.388 17.223 -18.638 1.00 86.56 201 GLU A N 1
ATOM 1624 C CA . GLU A 1 201 ? -7.004 16.878 -18.287 1.00 86.56 201 GLU A CA 1
ATOM 1625 C C . GLU A 1 201 ? -6.251 16.226 -19.452 1.00 86.56 201 GLU A C 1
ATOM 1627 O O . GLU A 1 201 ? -5.096 16.562 -19.713 1.00 86.56 201 GLU A O 1
ATOM 1632 N N . GLU A 1 202 ? -6.894 15.305 -20.172 1.00 83.12 202 GLU A N 1
ATOM 1633 C CA . GLU A 1 202 ? -6.332 14.694 -21.376 1.00 83.12 202 GLU A CA 1
ATOM 1634 C C . GLU A 1 202 ? -6.085 15.738 -22.467 1.00 83.12 202 GLU A C 1
ATOM 1636 O O . GLU A 1 202 ? -4.998 15.749 -23.049 1.00 83.12 202 GLU A O 1
ATOM 1641 N N . ARG A 1 203 ? -7.029 16.662 -22.692 1.00 82.38 203 ARG A N 1
ATOM 1642 C CA . ARG A 1 203 ? -6.850 17.770 -23.639 1.00 82.38 203 ARG A CA 1
ATOM 1643 C C . ARG A 1 203 ? -5.643 18.626 -23.261 1.00 82.38 203 ARG A C 1
ATOM 1645 O O . ARG A 1 203 ? -4.747 18.767 -24.090 1.00 82.38 203 ARG A O 1
ATOM 1652 N N . CYS A 1 204 ? -5.551 19.096 -22.017 1.00 83.94 204 CYS A N 1
ATOM 1653 C CA . CYS A 1 204 ? -4.421 19.902 -21.546 1.00 83.94 204 CYS A CA 1
ATOM 1654 C C . CYS A 1 204 ? -3.077 19.166 -21.677 1.00 83.94 204 CYS A C 1
ATOM 1656 O O . CYS A 1 204 ? -2.065 19.776 -22.018 1.00 83.94 204 CYS A O 1
ATOM 1658 N N . LYS A 1 205 ? -3.046 17.847 -21.437 1.00 86.75 205 LYS A N 1
ATOM 1659 C CA . LYS A 1 205 ? -1.843 17.023 -21.653 1.00 86.75 205 LYS A CA 1
ATOM 1660 C C . LYS A 1 205 ? -1.458 16.958 -23.128 1.00 86.75 205 LYS A C 1
ATOM 1662 O O . LYS A 1 205 ? -0.284 17.111 -23.460 1.00 86.75 205 LYS A O 1
ATOM 1667 N N . THR A 1 206 ? -2.428 16.730 -24.014 1.00 83.88 206 THR A N 1
ATOM 1668 C CA . THR A 1 206 ? -2.169 16.690 -25.461 1.00 83.88 206 THR A CA 1
ATOM 1669 C C . THR A 1 206 ? -1.733 18.045 -26.003 1.00 83.88 206 THR A C 1
ATOM 1671 O O . THR A 1 206 ? -0.793 18.098 -26.788 1.00 83.88 206 THR A O 1
ATOM 1674 N N . GLU A 1 207 ? -2.349 19.130 -25.542 1.00 85.06 207 GLU A N 1
ATOM 1675 C CA . GLU A 1 207 ? -1.985 20.500 -25.884 1.00 85.06 207 GLU A CA 1
ATOM 1676 C C . GLU A 1 207 ? -0.545 20.813 -25.481 1.00 85.06 207 GLU A C 1
ATOM 1678 O O . GLU A 1 207 ? 0.255 21.189 -26.334 1.00 85.06 207 GLU A O 1
ATOM 1683 N N . ARG A 1 208 ? -0.165 20.548 -24.225 1.00 83.06 208 ARG A N 1
ATOM 1684 C CA . ARG A 1 208 ? 1.219 20.732 -23.765 1.00 83.06 208 ARG A CA 1
ATOM 1685 C C . ARG A 1 208 ? 2.216 19.920 -24.588 1.00 83.06 208 ARG A C 1
ATOM 1687 O O . ARG A 1 208 ? 3.267 20.430 -24.966 1.00 83.06 208 ARG A O 1
ATOM 1694 N N . ALA A 1 209 ? 1.889 18.670 -24.912 1.00 82.50 209 ALA A N 1
ATOM 1695 C CA . ALA A 1 209 ? 2.743 17.842 -25.762 1.00 82.50 209 ALA A CA 1
ATOM 1696 C C . ALA A 1 209 ? 2.888 18.413 -27.186 1.00 82.50 209 ALA A C 1
ATOM 1698 O O . ALA A 1 209 ? 3.967 18.330 -27.772 1.00 82.50 209 ALA A O 1
ATOM 1699 N N . VAL A 1 210 ? 1.822 18.998 -27.741 1.00 83.12 210 VAL A N 1
ATOM 1700 C CA . VAL A 1 210 ? 1.847 19.689 -29.039 1.00 83.12 210 VAL A CA 1
ATOM 1701 C C . VAL A 1 210 ? 2.711 20.946 -28.953 1.00 83.12 210 VAL A C 1
ATOM 1703 O O . VAL A 1 210 ? 3.598 21.096 -29.791 1.00 83.12 210 VAL A O 1
ATOM 1706 N N . ARG A 1 211 ? 2.536 21.783 -27.922 1.00 84.56 211 ARG A N 1
ATOM 1707 C CA . ARG A 1 211 ? 3.343 22.996 -27.713 1.00 84.56 211 ARG A CA 1
ATOM 1708 C C . ARG A 1 211 ? 4.833 22.680 -27.637 1.00 84.56 211 ARG A C 1
ATOM 1710 O O . ARG A 1 211 ? 5.590 23.200 -28.445 1.00 84.56 211 ARG A O 1
ATOM 1717 N N . ARG A 1 212 ? 5.239 21.720 -26.794 1.00 80.94 212 ARG A N 1
ATOM 1718 C CA . ARG A 1 212 ? 6.647 21.279 -26.693 1.00 80.94 212 ARG A CA 1
ATOM 1719 C C . ARG A 1 212 ? 7.202 20.743 -28.010 1.00 80.94 212 ARG A C 1
ATOM 1721 O O . ARG A 1 212 ? 8.371 20.929 -28.318 1.00 80.94 212 ARG A O 1
ATOM 1728 N N . LYS A 1 213 ? 6.385 20.025 -28.785 1.00 83.69 213 LYS A N 1
ATOM 1729 C CA . LYS A 1 213 ? 6.832 19.402 -30.037 1.00 83.69 213 LYS A CA 1
ATOM 1730 C C . LYS A 1 213 ? 7.072 20.421 -31.153 1.00 83.69 213 LYS A C 1
ATOM 1732 O O . LYS A 1 213 ? 7.921 20.173 -32.007 1.00 83.69 213 LYS A O 1
ATOM 1737 N N . TYR A 1 214 ? 6.286 21.492 -31.183 1.00 80.75 214 TYR A N 1
ATOM 1738 C CA . TYR A 1 214 ? 6.346 22.519 -32.224 1.00 80.75 214 TYR A CA 1
ATOM 1739 C C . TYR A 1 214 ? 6.940 23.844 -31.738 1.00 80.75 214 TYR A C 1
ATOM 1741 O O . TYR A 1 214 ? 6.944 24.793 -32.513 1.00 80.75 214 TYR A O 1
ATOM 1749 N N . ASP A 1 215 ? 7.448 23.882 -30.502 1.00 86.44 215 ASP A N 1
ATOM 1750 C CA . ASP A 1 215 ? 8.036 25.064 -29.865 1.00 86.44 215 ASP A CA 1
ATOM 1751 C C . ASP A 1 215 ? 7.083 26.275 -29.894 1.00 86.44 215 ASP A C 1
ATOM 1753 O O . ASP A 1 215 ? 7.435 27.380 -30.301 1.00 86.44 215 ASP A O 1
ATOM 1757 N N . LEU A 1 216 ? 5.813 26.027 -29.547 1.00 88.56 216 LEU A N 1
ATOM 1758 C CA . LEU A 1 216 ? 4.777 27.063 -29.530 1.00 88.56 216 LEU A CA 1
ATOM 1759 C C . LEU A 1 216 ? 4.785 27.801 -28.181 1.00 88.56 216 LEU A C 1
ATOM 1761 O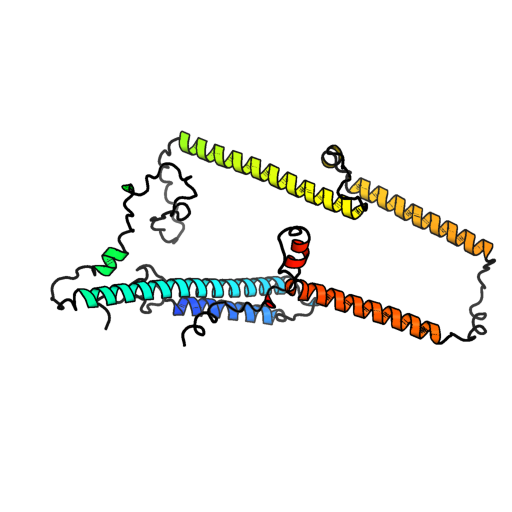 O . LEU A 1 216 ? 4.818 27.128 -27.148 1.00 88.56 216 LEU A O 1
ATOM 1765 N N . PRO A 1 217 ? 4.695 29.145 -28.175 1.00 87.44 217 PRO A N 1
ATOM 1766 C CA . PRO A 1 217 ? 4.585 29.931 -26.948 1.00 87.44 217 PRO A CA 1
ATOM 1767 C C . PRO A 1 217 ? 3.240 29.697 -26.247 1.00 87.44 217 PRO A C 1
ATOM 1769 O O . PRO A 1 217 ? 2.261 29.297 -26.881 1.00 87.44 217 PRO A O 1
ATOM 1772 N N . ASP A 1 218 ? 3.179 29.971 -24.942 1.00 85.75 218 ASP A N 1
ATOM 1773 C CA . ASP A 1 218 ? 1.993 29.659 -24.134 1.00 85.75 218 ASP A CA 1
ATOM 1774 C C . ASP A 1 218 ? 0.747 30.476 -24.484 1.00 85.75 218 ASP A C 1
ATOM 1776 O O . ASP A 1 218 ? -0.373 29.991 -24.297 1.00 85.75 218 ASP A O 1
ATOM 1780 N N . ASP A 1 219 ? 0.958 31.653 -25.071 1.00 90.00 219 ASP A N 1
ATOM 1781 C CA . ASP A 1 219 ? -0.086 32.562 -25.548 1.00 90.00 219 ASP A CA 1
ATOM 1782 C C . ASP A 1 219 ? -0.617 32.182 -26.943 1.00 90.00 219 ASP A C 1
ATOM 1784 O O . ASP A 1 219 ? -1.459 32.879 -27.510 1.00 90.00 219 ASP A O 1
ATOM 1788 N N . PHE A 1 220 ? -0.099 31.111 -27.555 1.00 87.19 220 PHE A N 1
ATOM 1789 C CA . PHE A 1 220 ? -0.551 30.677 -28.871 1.00 87.19 220 PHE A CA 1
ATOM 1790 C C . PHE A 1 220 ? -1.899 29.952 -28.776 1.00 87.19 220 PHE A C 1
ATOM 1792 O O . PHE A 1 220 ? -1.984 28.829 -28.273 1.00 87.19 220 PHE A O 1
ATOM 1799 N N . ASP A 1 221 ? -2.941 30.568 -29.333 1.00 86.44 221 ASP A N 1
ATOM 1800 C CA . ASP A 1 221 ? -4.278 29.983 -29.399 1.00 86.44 221 ASP A CA 1
ATOM 1801 C C . ASP A 1 221 ? -4.316 28.779 -30.356 1.00 86.44 221 ASP A C 1
ATOM 1803 O O . ASP A 1 221 ? -4.270 28.912 -31.584 1.00 86.44 221 ASP A O 1
ATOM 1807 N N . ILE A 1 222 ? -4.429 27.575 -29.789 1.00 83.19 222 ILE A N 1
ATOM 1808 C CA . ILE A 1 222 ? -4.659 26.348 -30.555 1.00 83.19 222 ILE A CA 1
ATOM 1809 C C . ILE A 1 222 ? -6.158 26.199 -30.807 1.00 83.19 222 ILE A C 1
ATOM 1811 O O . ILE A 1 222 ? -6.953 26.118 -29.871 1.00 83.19 222 ILE A O 1
ATOM 1815 N N . ASP A 1 223 ? -6.536 26.104 -32.082 1.00 84.19 223 ASP A N 1
ATOM 1816 C CA . ASP A 1 223 ? -7.925 25.913 -32.499 1.00 84.19 223 ASP A CA 1
ATOM 1817 C C . ASP A 1 223 ? -8.566 24.697 -31.787 1.00 84.19 223 ASP A C 1
ATOM 1819 O O . ASP A 1 223 ? -8.057 23.574 -31.904 1.00 84.19 223 ASP A O 1
ATOM 1823 N N . PRO A 1 224 ? -9.693 24.868 -31.071 1.00 77.69 224 PRO A N 1
ATOM 1824 C CA . PRO A 1 224 ? -10.409 23.771 -30.426 1.00 77.69 224 PRO A CA 1
ATOM 1825 C C . PRO A 1 224 ? -10.790 22.623 -31.374 1.00 77.69 224 PRO A C 1
ATOM 1827 O O . PRO A 1 224 ? -10.860 21.469 -30.932 1.00 77.69 224 PRO A O 1
ATOM 1830 N N . GLU A 1 225 ? -11.021 22.905 -32.663 1.00 79.88 225 GLU A N 1
ATOM 1831 C CA . GLU A 1 225 ? -11.372 21.889 -33.666 1.00 79.88 225 GLU A CA 1
ATOM 1832 C C . GLU A 1 225 ? -10.233 20.893 -33.928 1.00 79.88 225 GLU A C 1
ATOM 1834 O O . GLU A 1 225 ? -10.486 19.730 -34.267 1.00 79.88 225 GLU A O 1
ATOM 1839 N N . PHE A 1 226 ? -8.983 21.294 -33.679 1.00 79.56 226 PHE A N 1
ATOM 1840 C CA . PHE A 1 226 ? -7.807 20.433 -33.799 1.00 79.56 226 PHE A CA 1
ATOM 1841 C C . PHE A 1 226 ? -7.917 19.176 -32.921 1.00 79.56 226 PHE A C 1
ATOM 1843 O O . PHE A 1 226 ? -7.568 18.071 -33.344 1.00 79.56 226 PHE A O 1
ATOM 1850 N N . PHE A 1 227 ? -8.451 19.324 -31.705 1.00 77.19 22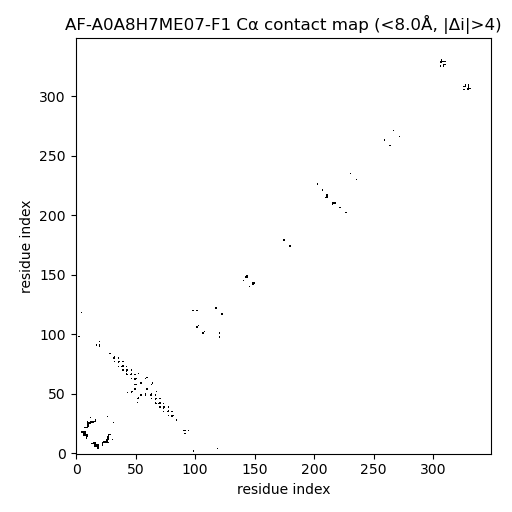7 PHE A N 1
ATOM 1851 C CA . PHE A 1 227 ? -8.619 18.216 -30.760 1.00 77.19 227 PHE A CA 1
ATOM 1852 C C . PHE A 1 227 ? -9.876 17.383 -31.028 1.00 77.19 227 PHE A C 1
ATOM 1854 O O . PHE A 1 227 ? -9.970 16.252 -30.548 1.00 77.19 227 PHE A O 1
ATOM 1861 N N . ALA A 1 228 ? -10.837 17.914 -31.790 1.00 76.62 228 ALA A N 1
ATOM 1862 C CA . ALA A 1 228 ? -12.038 17.182 -32.183 1.00 76.62 228 ALA A CA 1
ATOM 1863 C C . ALA A 1 228 ? -11.740 16.142 -33.276 1.00 76.62 228 ALA A C 1
ATOM 1865 O O . ALA A 1 228 ? -12.334 15.065 -33.278 1.00 76.62 228 ALA A O 1
ATOM 1866 N N . ASN A 1 229 ? -10.782 16.435 -34.162 1.00 76.31 229 ASN A N 1
ATOM 1867 C CA . ASN A 1 229 ? -10.402 15.578 -35.285 1.00 76.31 229 ASN A CA 1
ATOM 1868 C C . ASN A 1 229 ? -8.887 15.305 -35.292 1.00 76.31 229 ASN A C 1
ATOM 1870 O O . ASN A 1 229 ? -8.174 15.801 -36.170 1.00 76.31 229 ASN A O 1
ATOM 1874 N N . PRO A 1 230 ? -8.359 14.510 -34.341 1.00 68.38 230 PRO A N 1
ATOM 1875 C CA . PRO A 1 230 ? -6.930 14.246 -34.282 1.00 68.38 230 PRO A CA 1
ATOM 1876 C C . PRO A 1 230 ? -6.458 13.564 -35.570 1.00 68.38 230 PRO A C 1
ATOM 1878 O O . PRO A 1 230 ? -7.027 12.566 -36.023 1.00 68.38 230 PRO A O 1
ATOM 1881 N N . ILE A 1 231 ? -5.374 14.082 -36.154 1.00 72.31 231 ILE A N 1
ATOM 1882 C CA . ILE A 1 231 ? -4.738 13.470 -37.323 1.00 72.31 231 ILE A CA 1
ATOM 1883 C C . ILE A 1 231 ? -4.376 12.026 -36.968 1.00 72.31 231 ILE A C 1
ATOM 1885 O O . ILE A 1 231 ? -3.660 11.771 -35.997 1.00 72.31 231 ILE A O 1
ATOM 1889 N N . SER A 1 232 ? -4.849 11.067 -37.769 1.00 71.62 232 SER A N 1
ATOM 1890 C CA . SER A 1 232 ? -4.579 9.652 -37.503 1.00 71.62 232 SER A CA 1
ATOM 1891 C C . SER A 1 232 ? -3.072 9.390 -37.364 1.00 71.62 232 SER A C 1
ATOM 1893 O O . SER A 1 232 ? -2.252 9.858 -38.161 1.00 71.62 232 SER A O 1
ATOM 1895 N N . ALA A 1 233 ? -2.688 8.588 -36.367 1.00 67.81 233 ALA A N 1
ATOM 1896 C CA . ALA A 1 233 ? -1.283 8.268 -36.109 1.00 67.81 233 ALA A CA 1
ATOM 1897 C C . ALA A 1 233 ? -0.591 7.581 -37.304 1.00 67.81 233 ALA A C 1
ATOM 1899 O O . ALA A 1 233 ? 0.636 7.609 -37.418 1.00 67.81 233 ALA A O 1
ATOM 1900 N N . SER A 1 234 ? -1.352 6.937 -38.193 1.00 69.25 234 SER A N 1
ATOM 1901 C CA . SER A 1 234 ? -0.869 6.405 -39.472 1.00 69.25 234 SER A CA 1
ATOM 1902 C C . SER A 1 234 ? -0.506 7.518 -40.454 1.00 69.25 234 SER A C 1
ATOM 1904 O O . SER A 1 234 ? 0.571 7.469 -41.046 1.00 69.25 234 SER A O 1
ATOM 1906 N N . HIS A 1 235 ? -1.357 8.538 -40.589 1.00 73.56 235 HIS A N 1
ATOM 1907 C CA . HIS A 1 235 ? -1.113 9.677 -41.471 1.00 73.56 235 HIS A CA 1
ATOM 1908 C C . HIS A 1 235 ? 0.075 10.517 -40.985 1.00 73.56 235 HIS A C 1
ATOM 1910 O O . HIS A 1 235 ? 0.989 10.797 -41.759 1.00 73.56 235 HIS A O 1
ATOM 1916 N N . ALA A 1 236 ? 0.147 10.800 -39.680 1.00 72.75 236 ALA A N 1
ATOM 1917 C CA . ALA A 1 236 ? 1.280 11.508 -39.082 1.00 72.75 236 ALA A CA 1
ATOM 1918 C C . ALA A 1 236 ? 2.614 10.760 -39.285 1.00 72.75 236 ALA A C 1
ATOM 1920 O O . ALA A 1 236 ? 3.628 11.365 -39.639 1.00 72.75 236 ALA A O 1
ATOM 1921 N N . ARG A 1 237 ? 2.620 9.427 -39.120 1.00 72.62 237 ARG A N 1
ATOM 1922 C CA . ARG A 1 237 ? 3.808 8.592 -39.376 1.00 72.62 237 ARG A CA 1
ATOM 1923 C C . ARG A 1 237 ? 4.212 8.583 -40.846 1.00 72.62 237 ARG A C 1
ATOM 1925 O O . ARG A 1 237 ? 5.407 8.613 -41.135 1.00 72.62 237 ARG A O 1
ATOM 1932 N N . HIS A 1 238 ? 3.243 8.537 -41.757 1.00 80.81 238 HIS A N 1
ATOM 1933 C CA . HIS A 1 238 ? 3.504 8.597 -43.192 1.00 80.81 238 HIS A CA 1
ATOM 1934 C C . HIS A 1 238 ? 4.144 9.935 -43.583 1.00 80.81 238 HIS A C 1
ATOM 1936 O O . HIS A 1 238 ? 5.203 9.940 -44.206 1.00 80.81 238 HIS A O 1
ATOM 1942 N N . HIS A 1 239 ? 3.570 11.051 -43.127 1.00 79.06 239 HIS A N 1
ATOM 1943 C CA . HIS A 1 239 ? 4.088 12.392 -43.393 1.00 79.06 239 HIS A CA 1
ATOM 1944 C C . HIS A 1 239 ? 5.498 12.598 -42.818 1.00 79.06 239 HIS A C 1
ATOM 1946 O O . HIS A 1 239 ? 6.400 13.054 -43.513 1.00 79.06 239 HIS A O 1
ATOM 1952 N N . HIS A 1 240 ? 5.741 12.171 -41.575 1.00 78.69 240 HIS A N 1
ATOM 1953 C CA . HIS A 1 240 ? 7.072 12.251 -40.971 1.00 78.69 240 HIS A CA 1
ATOM 1954 C C . HIS A 1 240 ? 8.125 11.430 -41.738 1.00 78.69 240 HIS A C 1
ATOM 1956 O O . HIS A 1 240 ? 9.255 11.889 -41.907 1.00 78.69 240 HIS A O 1
ATOM 1962 N N . ARG A 1 241 ? 7.774 10.228 -42.228 1.00 86.62 241 ARG A N 1
ATOM 1963 C CA . ARG A 1 241 ? 8.676 9.448 -43.094 1.00 86.62 241 ARG A CA 1
ATOM 1964 C C . ARG A 1 241 ? 8.975 10.190 -44.391 1.00 86.62 241 ARG A C 1
ATOM 1966 O O . ARG A 1 241 ? 10.143 10.326 -44.720 1.00 86.62 241 ARG A O 1
ATOM 1973 N N . GLN A 1 242 ? 7.959 10.741 -45.057 1.00 90.38 242 GLN A N 1
ATOM 1974 C CA . GLN A 1 242 ? 8.164 11.533 -46.273 1.00 90.38 242 GLN A CA 1
ATOM 1975 C C . GLN A 1 242 ? 9.098 12.731 -46.043 1.00 90.38 242 G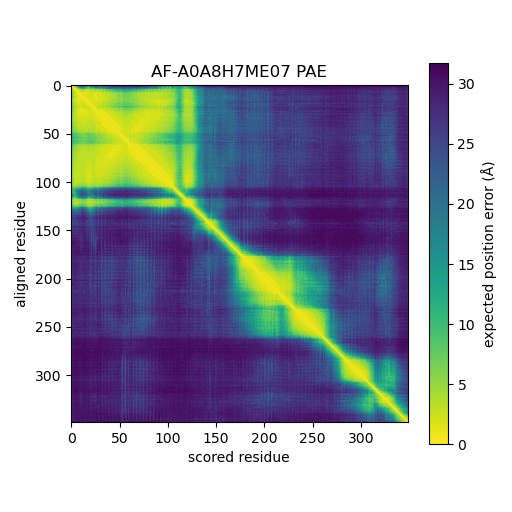LN A C 1
ATOM 1977 O O . GLN A 1 242 ? 9.992 12.961 -46.855 1.00 90.38 242 GLN A O 1
ATOM 1982 N N . ILE A 1 243 ? 8.946 13.458 -44.928 1.00 86.50 243 ILE A N 1
ATOM 1983 C CA . ILE A 1 243 ? 9.845 14.569 -44.574 1.00 86.50 243 ILE A CA 1
ATOM 1984 C C . ILE A 1 243 ? 11.279 14.066 -44.392 1.00 86.50 243 ILE A C 1
ATOM 1986 O O . ILE A 1 243 ? 12.196 14.622 -44.998 1.00 86.50 243 ILE A O 1
ATOM 1990 N N . LYS A 1 244 ? 11.488 13.007 -43.597 1.00 89.94 244 LYS A N 1
ATOM 1991 C CA . LYS A 1 244 ? 12.831 12.445 -43.371 1.00 89.94 244 LYS A CA 1
ATOM 1992 C C . LYS A 1 244 ? 13.468 11.939 -44.662 1.00 89.94 244 LYS A C 1
ATOM 1994 O O . LYS A 1 244 ? 14.637 12.222 -44.915 1.00 89.94 244 LYS A O 1
ATOM 1999 N N . ASP A 1 245 ? 12.706 11.243 -45.497 1.00 92.12 245 ASP A N 1
ATOM 2000 C CA . ASP A 1 245 ? 13.180 10.745 -46.787 1.00 92.12 245 ASP A CA 1
ATOM 2001 C C . ASP A 1 245 ? 13.546 11.910 -47.720 1.00 92.12 245 ASP A C 1
ATOM 2003 O O . ASP A 1 245 ? 14.577 11.869 -48.399 1.00 92.12 245 ASP A O 1
ATOM 2007 N N . GLY A 1 246 ? 12.750 12.986 -47.704 1.00 91.94 246 GLY A N 1
ATOM 2008 C CA . GLY A 1 246 ? 13.017 14.233 -48.416 1.00 91.94 246 GLY A CA 1
ATOM 2009 C C . GLY A 1 246 ? 14.300 14.924 -47.950 1.00 91.94 246 GLY A C 1
ATOM 2010 O O . GLY A 1 246 ? 15.130 15.285 -48.788 1.00 91.94 246 GLY A O 1
ATOM 2011 N N . GLN A 1 247 ? 14.506 15.039 -46.634 1.00 90.94 247 GLN A N 1
ATOM 2012 C CA . GLN A 1 247 ? 15.726 15.586 -46.028 1.00 90.94 247 GLN A CA 1
ATOM 2013 C C . GLN A 1 247 ? 16.957 14.757 -46.409 1.00 90.94 247 GLN A C 1
ATOM 2015 O O . GLN A 1 247 ? 17.921 15.301 -46.942 1.00 90.94 247 GLN A O 1
ATOM 2020 N N . GLN A 1 248 ? 16.901 13.430 -46.266 1.00 90.12 248 GLN A N 1
ATOM 2021 C CA . GLN A 1 248 ? 17.994 12.539 -46.672 1.00 90.12 248 GLN A CA 1
ATOM 2022 C C . GLN A 1 248 ? 18.266 12.588 -48.181 1.00 90.12 248 GLN A C 1
ATOM 2024 O O . GLN A 1 248 ? 19.403 12.430 -48.631 1.00 90.12 248 GLN A O 1
ATOM 2029 N N . ALA A 1 249 ? 17.234 12.755 -49.010 1.00 91.38 249 ALA A N 1
ATOM 2030 C CA . ALA A 1 249 ? 17.397 12.908 -50.452 1.00 91.38 249 ALA A CA 1
ATOM 2031 C C . ALA A 1 249 ? 17.997 14.273 -50.822 1.00 91.38 249 ALA A C 1
ATOM 2033 O O . ALA A 1 249 ? 18.762 14.360 -51.786 1.00 91.38 249 ALA A O 1
ATOM 2034 N N . ALA A 1 250 ? 17.658 15.336 -50.090 1.00 90.38 250 ALA A N 1
ATOM 2035 C CA . ALA A 1 250 ? 18.265 16.656 -50.233 1.00 90.38 250 ALA A CA 1
ATOM 2036 C C . ALA A 1 250 ? 19.739 16.630 -49.804 1.00 90.38 250 ALA A C 1
ATOM 2038 O O . ALA A 1 250 ? 20.595 17.065 -50.568 1.00 90.38 250 ALA A O 1
ATOM 2039 N N . GLU A 1 251 ? 20.060 16.002 -48.674 1.00 89.44 251 GLU A N 1
ATOM 2040 C CA . GLU A 1 251 ? 21.430 15.823 -48.186 1.00 89.44 251 GLU A CA 1
ATOM 2041 C C . GLU A 1 251 ? 22.277 14.991 -49.162 1.00 89.44 251 GLU A C 1
ATOM 2043 O O . GLU A 1 251 ? 23.376 15.386 -49.548 1.00 89.44 251 GLU A O 1
ATOM 2048 N N . ARG A 1 252 ? 21.737 13.881 -49.691 1.00 87.56 252 ARG A N 1
ATOM 2049 C CA . ARG A 1 252 ? 22.397 13.097 -50.753 1.00 87.56 252 ARG A CA 1
ATOM 2050 C C . ARG A 1 252 ? 22.626 13.898 -52.037 1.00 87.56 252 ARG A C 1
ATOM 2052 O O . ARG A 1 252 ? 23.555 13.585 -52.787 1.00 87.56 252 ARG A O 1
ATOM 2059 N N . ARG A 1 253 ? 21.776 14.882 -52.343 1.00 88.12 253 ARG A N 1
ATOM 2060 C CA . ARG A 1 253 ? 21.962 15.797 -53.482 1.00 88.12 253 ARG A CA 1
ATOM 2061 C C . ARG A 1 253 ? 23.027 16.849 -53.173 1.00 88.12 253 ARG A C 1
ATOM 2063 O O . ARG A 1 253 ? 23.927 17.017 -53.992 1.00 88.12 253 ARG A O 1
ATOM 2070 N N . ALA A 1 254 ? 22.990 17.458 -51.991 1.00 85.38 254 ALA A N 1
ATOM 2071 C CA . ALA A 1 254 ? 23.993 18.410 -51.519 1.00 85.38 254 ALA A CA 1
ATOM 2072 C C . ALA A 1 254 ? 25.394 17.775 -51.465 1.00 85.38 254 ALA A C 1
ATOM 2074 O O . ALA A 1 254 ? 26.334 18.312 -52.040 1.00 85.38 254 ALA A O 1
ATOM 2075 N N . ASN A 1 255 ? 25.518 16.565 -50.913 1.00 81.81 255 ASN A N 1
ATOM 2076 C CA . ASN A 1 255 ? 26.774 15.812 -50.870 1.00 81.81 255 ASN A CA 1
ATOM 2077 C C . ASN A 1 255 ? 27.280 15.424 -52.266 1.00 81.81 255 ASN A C 1
ATOM 2079 O O . ASN A 1 255 ? 28.485 15.433 -52.515 1.00 81.81 255 ASN A O 1
ATOM 2083 N N . ARG A 1 256 ? 26.383 15.110 -53.212 1.00 78.19 256 ARG A N 1
ATOM 2084 C CA . ARG A 1 256 ? 26.772 14.892 -54.615 1.00 78.19 256 ARG A CA 1
ATOM 2085 C C . ARG A 1 256 ? 27.271 16.167 -55.285 1.00 78.19 256 ARG A C 1
ATOM 2087 O O . ARG A 1 256 ? 28.207 16.086 -56.076 1.00 78.19 256 ARG A O 1
ATOM 2094 N N . TYR A 1 257 ? 26.659 17.308 -54.982 1.00 75.50 257 TYR A N 1
ATOM 2095 C CA . TYR A 1 257 ? 27.104 18.603 -55.484 1.00 75.50 257 TYR A CA 1
ATOM 2096 C C . TYR A 1 257 ? 28.478 18.962 -54.907 1.00 75.50 257 TYR A C 1
ATOM 2098 O O . TYR A 1 257 ? 29.396 19.203 -55.682 1.00 75.50 257 TYR A O 1
ATOM 2106 N N . LYS A 1 258 ? 28.655 18.829 -53.584 1.00 74.12 258 LYS A N 1
ATOM 2107 C CA . LYS A 1 258 ? 29.926 19.042 -52.875 1.00 74.12 258 LYS A CA 1
ATOM 2108 C C . LYS A 1 258 ? 31.065 18.187 -53.446 1.00 74.12 258 LYS A C 1
ATOM 2110 O O . LYS A 1 258 ? 32.104 18.717 -53.823 1.00 74.12 258 LYS A O 1
ATOM 2115 N N . ARG A 1 259 ? 30.832 16.882 -53.649 1.00 66.81 259 ARG A N 1
ATOM 2116 C CA . ARG A 1 259 ? 31.816 15.974 -54.277 1.00 66.81 259 ARG A CA 1
ATOM 2117 C C . ARG A 1 259 ? 32.169 16.350 -55.722 1.00 66.81 259 ARG A C 1
ATOM 2119 O O . ARG A 1 259 ? 33.278 16.060 -56.160 1.00 66.81 259 ARG A O 1
ATOM 2126 N N . ARG A 1 260 ? 31.244 16.960 -56.479 1.00 66.12 260 ARG A N 1
ATOM 2127 C CA . ARG A 1 260 ? 31.516 17.455 -57.842 1.00 66.12 260 ARG A CA 1
ATOM 2128 C C . ARG A 1 260 ? 32.308 18.760 -57.829 1.00 66.12 260 ARG A C 1
ATOM 2130 O O . ARG A 1 260 ? 33.210 18.897 -58.647 1.00 66.12 260 ARG A O 1
ATOM 2137 N N . THR A 1 261 ? 31.984 19.689 -56.931 1.00 62.88 261 THR A N 1
ATOM 2138 C CA . THR A 1 261 ? 32.682 20.979 -56.815 1.00 62.88 261 THR A CA 1
ATOM 2139 C C . THR A 1 261 ? 34.086 20.835 -56.233 1.00 62.88 261 THR A C 1
ATOM 2141 O O . THR A 1 261 ? 34.984 21.543 -56.664 1.00 62.88 261 THR A O 1
ATOM 2144 N N . GLU A 1 262 ? 34.309 19.880 -55.326 1.00 61.56 262 GLU A N 1
ATOM 2145 C CA . GLU A 1 262 ? 35.627 19.598 -54.727 1.00 61.56 262 GLU A CA 1
ATOM 2146 C C . GLU A 1 262 ? 36.527 18.716 -55.616 1.00 61.56 262 GLU A C 1
ATOM 2148 O O . GLU A 1 262 ? 37.597 18.293 -55.189 1.00 61.56 262 GLU A O 1
ATOM 2153 N N . GLY A 1 263 ? 36.113 18.395 -56.850 1.00 58.28 263 GLY A N 1
ATOM 2154 C CA . GLY A 1 263 ? 36.927 17.597 -57.775 1.00 58.28 263 GLY A CA 1
ATOM 2155 C C . GLY A 1 263 ? 37.262 16.188 -57.262 1.00 58.28 263 GLY A C 1
ATOM 2156 O O . GLY A 1 263 ? 38.215 15.572 -57.742 1.00 58.28 263 GLY A O 1
ATOM 2157 N N . TYR A 1 264 ? 36.492 15.664 -56.301 1.00 53.38 264 TYR A N 1
ATOM 2158 C CA . TYR A 1 264 ? 36.802 14.427 -55.589 1.00 53.38 264 TYR A CA 1
ATOM 2159 C C . TYR A 1 264 ? 36.584 13.204 -56.494 1.00 53.38 264 TYR A C 1
ATOM 2161 O O . TYR A 1 264 ? 35.527 12.565 -56.505 1.00 53.38 264 TYR A O 1
ATOM 2169 N N . ARG A 1 265 ? 37.602 12.861 -57.289 1.00 58.03 265 ARG A N 1
ATOM 2170 C CA . ARG A 1 265 ? 37.745 11.523 -57.867 1.00 58.03 265 ARG A CA 1
ATOM 2171 C C . ARG A 1 265 ? 38.146 10.586 -56.733 1.00 58.03 265 ARG A C 1
ATOM 2173 O O . ARG A 1 265 ? 39.191 10.774 -56.125 1.00 58.03 265 ARG A O 1
ATOM 2180 N N . HIS A 1 266 ? 37.339 9.559 -56.467 1.00 50.72 266 HIS A N 1
ATOM 2181 C CA . HIS A 1 266 ? 37.785 8.450 -55.626 1.00 50.72 266 HIS A CA 1
ATOM 2182 C C . HIS A 1 266 ? 39.066 7.861 -56.230 1.00 50.72 266 HIS A C 1
ATOM 2184 O O . HIS A 1 266 ? 39.017 7.241 -57.296 1.00 50.72 266 HIS A O 1
ATOM 2190 N N . SER A 1 267 ? 40.195 8.041 -55.544 1.00 47.97 267 SER A N 1
ATOM 2191 C CA . SER A 1 267 ? 41.412 7.279 -55.800 1.00 47.97 267 SER A CA 1
ATOM 2192 C C . SER A 1 267 ? 41.083 5.798 -55.643 1.00 47.97 267 SER A C 1
ATOM 2194 O O . SER A 1 267 ? 40.833 5.305 -54.544 1.00 47.97 267 SER A O 1
ATOM 2196 N N . ARG A 1 268 ? 41.025 5.076 -56.764 1.00 51.78 268 ARG A N 1
ATOM 2197 C CA . ARG A 1 268 ? 40.965 3.614 -56.785 1.00 51.78 268 ARG A CA 1
ATOM 2198 C C . ARG A 1 268 ? 42.364 3.060 -56.520 1.00 51.78 268 ARG A C 1
ATOM 2200 O O . ARG A 1 268 ? 42.992 2.541 -57.432 1.00 51.78 268 ARG A O 1
ATOM 2207 N N . SER A 1 269 ? 42.853 3.188 -55.293 1.00 51.62 269 SER A N 1
ATOM 2208 C CA . SER A 1 269 ? 43.981 2.391 -54.799 1.00 51.62 269 SER A CA 1
ATOM 2209 C C . SER A 1 269 ? 44.178 2.608 -53.300 1.00 51.62 269 SER A C 1
ATOM 2211 O O . SER A 1 269 ? 44.328 3.728 -52.822 1.00 51.62 269 SER A O 1
ATOM 2213 N N . SER A 1 270 ? 44.234 1.508 -52.554 1.00 52.22 270 SER A N 1
ATOM 2214 C CA . SER A 1 270 ? 44.537 1.442 -51.117 1.00 52.22 270 SER A CA 1
ATOM 2215 C C . SER A 1 270 ? 46.002 1.765 -50.772 1.00 52.22 270 SER A C 1
ATOM 2217 O O . SER A 1 270 ? 46.440 1.493 -49.662 1.00 52.22 270 SER A O 1
ATOM 2219 N N . LEU A 1 271 ? 46.765 2.334 -51.712 1.00 50.94 271 LEU A N 1
ATOM 2220 C CA . LEU A 1 271 ? 48.196 2.634 -51.571 1.00 50.94 271 LEU A CA 1
ATOM 2221 C C . LEU A 1 271 ? 48.518 4.138 -51.608 1.00 50.94 271 LEU A C 1
ATOM 2223 O O . LEU A 1 271 ? 49.672 4.506 -51.441 1.00 50.94 271 LEU A O 1
ATOM 2227 N N . ALA A 1 272 ? 47.524 5.015 -51.793 1.00 48.00 272 ALA A N 1
ATOM 2228 C CA . ALA A 1 272 ? 47.734 6.468 -51.855 1.00 48.00 272 ALA A CA 1
ATOM 2229 C C . ALA A 1 272 ? 47.581 7.196 -50.496 1.00 48.00 272 ALA A C 1
ATOM 2231 O O . ALA A 1 272 ? 47.618 8.420 -50.455 1.00 48.00 272 ALA A O 1
ATOM 2232 N N . LEU A 1 273 ? 47.391 6.469 -49.387 1.00 47.19 273 LEU A N 1
ATOM 2233 C CA . LEU A 1 273 ? 47.177 7.029 -48.038 1.00 47.19 273 LEU A CA 1
ATOM 2234 C C . LEU A 1 273 ? 48.386 6.813 -47.105 1.00 47.19 273 LEU A C 1
ATOM 2236 O O . LEU A 1 273 ? 48.206 6.510 -45.932 1.00 47.19 273 LEU A O 1
ATOM 2240 N N . SER A 1 274 ? 49.616 6.943 -47.616 1.00 46.09 274 SER A N 1
ATOM 2241 C CA . SER A 1 274 ? 50.840 6.827 -46.797 1.00 46.09 274 SER A CA 1
ATOM 2242 C C . SER A 1 274 ? 51.639 8.131 -46.650 1.00 46.09 274 SER A C 1
ATOM 2244 O O . SER A 1 274 ? 52.643 8.128 -45.948 1.00 46.09 274 SER A O 1
ATOM 2246 N N . GLU A 1 275 ? 51.221 9.245 -47.260 1.00 47.09 275 GLU A N 1
ATOM 2247 C CA . GLU A 1 275 ? 52.007 10.501 -47.266 1.00 47.09 275 GLU A CA 1
ATOM 2248 C C . GLU A 1 275 ? 51.280 11.718 -46.668 1.00 47.09 275 GLU A C 1
ATOM 2250 O O . GLU A 1 275 ? 51.649 12.859 -46.917 1.00 47.09 275 GLU A O 1
ATOM 2255 N N . LEU A 1 276 ? 50.265 11.501 -45.829 1.00 45.78 276 LEU A N 1
ATOM 2256 C CA . LEU A 1 276 ? 49.640 12.579 -45.050 1.00 45.78 276 LEU A CA 1
ATOM 2257 C C . LEU A 1 276 ? 49.475 12.181 -43.579 1.00 45.78 276 LEU A C 1
ATOM 2259 O O . LEU A 1 276 ? 48.428 12.357 -42.970 1.00 45.78 276 LEU A O 1
ATOM 2263 N N . ALA A 1 277 ? 50.548 11.643 -43.002 1.00 44.06 277 ALA A N 1
ATOM 2264 C CA . ALA A 1 277 ? 50.806 11.738 -41.567 1.00 44.06 277 ALA A CA 1
ATOM 2265 C C . ALA A 1 277 ? 51.691 12.974 -41.322 1.00 44.06 277 ALA A C 1
ATOM 2267 O O . ALA A 1 277 ? 52.811 12.869 -40.835 1.00 44.06 277 ALA A O 1
ATOM 2268 N N . GLY A 1 278 ? 51.219 14.134 -41.781 1.00 46.50 278 GLY A N 1
ATOM 2269 C CA . GLY A 1 278 ? 51.770 15.430 -41.405 1.00 46.50 278 GLY A CA 1
ATOM 2270 C C . GLY A 1 278 ? 50.936 15.961 -40.251 1.00 46.50 278 GLY A C 1
ATOM 2271 O O . GLY A 1 278 ? 49.746 16.194 -40.444 1.00 46.50 278 GLY A O 1
ATOM 2272 N N . ASP A 1 279 ? 51.562 16.053 -39.079 1.00 51.41 279 ASP A N 1
ATOM 2273 C CA . ASP A 1 279 ? 51.127 16.773 -37.880 1.00 51.41 279 ASP A CA 1
ATOM 2274 C C . ASP A 1 279 ? 49.619 16.751 -37.600 1.00 51.41 279 ASP A C 1
ATOM 2276 O O . ASP A 1 279 ? 48.876 17.690 -37.889 1.00 51.41 279 ASP A O 1
ATOM 2280 N N . VAL A 1 280 ? 49.165 15.673 -36.948 1.00 48.91 280 VAL A N 1
ATOM 2281 C CA . VAL A 1 280 ? 47.950 15.761 -36.134 1.00 48.91 280 VAL A CA 1
ATOM 2282 C C . VAL A 1 280 ? 48.305 16.648 -34.949 1.00 48.91 280 VAL A C 1
ATOM 2284 O O . VAL A 1 280 ? 48.943 16.210 -33.995 1.00 48.91 280 VAL A O 1
ATOM 2287 N N . ASP A 1 281 ? 47.942 17.916 -35.079 1.00 52.12 281 ASP A N 1
ATOM 2288 C CA . ASP A 1 281 ? 48.094 18.955 -34.072 1.00 52.12 281 ASP A CA 1
ATOM 2289 C C . ASP A 1 281 ? 47.530 18.442 -32.730 1.00 52.12 281 ASP A C 1
ATOM 2291 O O . ASP A 1 281 ? 46.321 18.226 -32.580 1.00 52.12 281 ASP A O 1
ATOM 2295 N N . ASN A 1 282 ? 48.414 18.175 -31.759 1.00 54.28 282 ASN A N 1
ATOM 2296 C CA . ASN A 1 282 ? 48.062 17.629 -30.435 1.00 54.28 282 ASN A CA 1
ATOM 2297 C C . ASN A 1 282 ? 47.046 18.512 -29.682 1.00 54.28 282 ASN A C 1
ATOM 2299 O O . ASN A 1 282 ? 46.341 18.037 -28.793 1.00 54.28 282 ASN A O 1
ATOM 2303 N N . THR A 1 283 ? 46.922 19.774 -30.090 1.00 55.38 283 THR A N 1
ATOM 2304 C CA . THR A 1 283 ? 45.945 20.759 -29.615 1.00 55.38 283 THR A CA 1
ATOM 2305 C C . THR A 1 283 ? 44.492 20.334 -29.857 1.00 55.38 283 THR A C 1
ATOM 2307 O O . THR A 1 283 ? 43.621 20.627 -29.039 1.00 55.38 283 THR A O 1
ATOM 2310 N N . ASN A 1 284 ? 44.209 19.587 -30.929 1.00 55.50 284 ASN A N 1
ATOM 2311 C CA . ASN A 1 284 ? 42.842 19.185 -31.278 1.00 55.50 284 ASN A CA 1
ATOM 2312 C C . ASN A 1 284 ? 42.359 17.963 -30.471 1.00 55.50 284 ASN A C 1
ATOM 2314 O O . ASN A 1 284 ? 41.165 17.794 -30.232 1.00 55.50 284 ASN A O 1
ATOM 2318 N N . VAL A 1 285 ? 43.291 17.120 -30.012 1.00 58.50 285 VAL A N 1
ATOM 2319 C CA . VAL A 1 285 ? 42.986 15.962 -29.154 1.00 58.50 285 VAL A CA 1
ATOM 2320 C C . VAL A 1 285 ? 42.699 16.410 -27.721 1.00 58.50 285 VAL A C 1
ATOM 2322 O O . VAL A 1 285 ? 41.807 15.862 -27.078 1.00 58.50 285 VAL A O 1
ATOM 2325 N N . GLU A 1 286 ? 43.412 17.423 -27.224 1.00 62.59 286 GLU A N 1
ATOM 2326 C CA . GLU A 1 286 ? 43.128 18.022 -25.915 1.00 62.59 286 GLU A CA 1
ATOM 2327 C C . GLU A 1 286 ? 41.799 18.788 -25.912 1.00 62.59 286 GLU A C 1
ATOM 2329 O O . GLU A 1 286 ? 41.029 18.633 -24.967 1.00 62.59 286 GLU A O 1
ATOM 2334 N N . ALA A 1 287 ? 41.469 19.505 -26.994 1.00 66.19 287 ALA A N 1
ATOM 2335 C CA . ALA A 1 287 ? 40.178 20.181 -27.143 1.00 66.19 287 ALA A CA 1
ATOM 2336 C C . ALA A 1 287 ? 38.989 19.201 -27.218 1.00 66.19 287 ALA A C 1
ATOM 2338 O O . ALA A 1 287 ? 37.931 19.453 -26.648 1.00 66.19 287 ALA A O 1
ATOM 2339 N N . LEU A 1 288 ? 39.149 18.052 -27.884 1.00 65.38 288 LEU A N 1
ATOM 2340 C CA . LEU A 1 288 ? 38.118 17.006 -27.892 1.00 65.38 288 LEU A CA 1
ATOM 2341 C C . LEU A 1 288 ? 37.942 16.364 -26.510 1.00 65.38 288 LEU A C 1
ATOM 2343 O O . LEU A 1 288 ? 36.811 16.145 -26.082 1.00 65.38 288 LEU A O 1
ATOM 2347 N N . LYS A 1 289 ? 39.040 16.134 -25.780 1.00 71.31 289 LYS A N 1
ATOM 2348 C CA . LYS A 1 289 ? 38.987 15.615 -24.406 1.00 71.31 289 LYS A CA 1
ATOM 2349 C C . LYS A 1 289 ? 38.355 16.600 -23.427 1.00 71.31 289 LYS A C 1
ATOM 2351 O O . LYS A 1 289 ? 37.642 16.163 -22.531 1.00 71.31 289 LYS A O 1
ATOM 2356 N N . SER A 1 290 ? 38.592 17.905 -23.578 1.00 70.75 290 SER A N 1
ATOM 2357 C CA . SER A 1 290 ? 37.951 18.908 -22.722 1.00 70.75 290 SER A CA 1
ATOM 2358 C C . SER A 1 290 ? 36.448 18.996 -22.982 1.00 70.75 290 SER A C 1
ATOM 2360 O O . SER A 1 290 ? 35.686 19.118 -22.032 1.00 70.75 290 SER A O 1
ATOM 2362 N N . VAL A 1 291 ? 36.010 18.851 -24.238 1.00 76.31 291 VAL A N 1
ATOM 2363 C CA . VAL A 1 291 ? 34.580 18.823 -24.592 1.00 76.31 291 VAL A CA 1
ATOM 2364 C C . VAL A 1 291 ? 33.888 17.565 -24.055 1.00 76.31 291 VAL A C 1
ATOM 2366 O O . VAL A 1 291 ? 32.778 17.656 -23.534 1.00 76.31 291 VAL A O 1
ATOM 2369 N N . GLU A 1 292 ? 34.530 16.396 -24.137 1.00 72.31 292 GLU A N 1
ATOM 2370 C CA . GLU A 1 292 ? 33.996 15.164 -23.536 1.00 72.31 292 GLU A CA 1
ATOM 2371 C C . GLU A 1 292 ? 33.942 15.259 -22.004 1.00 72.31 292 GLU A C 1
ATOM 2373 O O . GLU A 1 292 ? 32.927 14.902 -21.409 1.00 72.31 292 GLU A O 1
ATOM 2378 N N . ALA A 1 293 ? 34.977 15.820 -21.369 1.00 72.62 293 ALA A N 1
ATOM 2379 C CA . ALA A 1 293 ? 35.004 16.029 -19.924 1.00 72.62 293 ALA A CA 1
ATOM 2380 C C . ALA A 1 293 ? 33.932 17.028 -19.454 1.00 72.62 293 ALA A C 1
ATOM 2382 O O . ALA A 1 293 ? 33.277 16.781 -18.447 1.00 72.62 293 ALA A O 1
ATOM 2383 N N . GLU A 1 294 ? 33.703 18.128 -20.181 1.00 76.81 294 GLU A N 1
ATOM 2384 C CA . GLU A 1 294 ? 32.627 19.084 -19.880 1.00 76.81 294 GLU A CA 1
ATOM 2385 C C . GLU A 1 294 ? 31.238 18.455 -20.036 1.00 76.81 294 GLU A C 1
ATOM 2387 O O . GLU A 1 294 ? 30.357 18.704 -19.211 1.00 76.81 294 GLU A O 1
ATOM 2392 N N . ALA A 1 295 ? 31.043 17.603 -21.046 1.00 72.56 295 ALA A N 1
ATOM 2393 C CA . ALA A 1 295 ? 29.791 16.879 -21.244 1.00 72.56 295 ALA A CA 1
ATOM 2394 C C . ALA A 1 295 ? 29.538 15.846 -20.131 1.00 72.56 295 ALA A C 1
ATOM 2396 O O . ALA A 1 295 ? 28.408 15.719 -19.655 1.00 72.56 295 ALA A O 1
ATOM 2397 N N . GLU A 1 296 ? 30.576 15.139 -19.673 1.00 75.00 296 GLU A N 1
ATOM 2398 C CA . GLU A 1 296 ? 30.482 14.235 -18.520 1.00 75.00 296 GLU A CA 1
ATOM 2399 C C . GLU A 1 296 ? 30.172 14.999 -17.228 1.00 75.00 296 GLU A C 1
ATOM 2401 O O . GLU A 1 296 ? 29.319 14.572 -16.449 1.00 75.00 296 GLU A O 1
ATOM 2406 N N . LEU A 1 297 ? 30.795 16.162 -17.023 1.00 74.25 297 LEU A N 1
ATOM 2407 C CA . LEU A 1 297 ? 30.571 17.002 -15.847 1.00 74.25 297 LEU A CA 1
ATOM 2408 C C . LEU A 1 297 ? 29.165 17.620 -15.850 1.00 74.25 297 LEU A C 1
ATOM 2410 O O . LEU A 1 297 ? 28.510 17.632 -14.813 1.00 74.25 297 LEU A O 1
ATOM 2414 N N . GLN A 1 298 ? 28.651 18.045 -17.010 1.00 69.62 298 GLN A N 1
ATOM 2415 C CA . GLN A 1 298 ? 27.253 18.468 -17.165 1.00 69.62 298 GLN A CA 1
ATOM 2416 C C . GLN A 1 298 ? 26.270 17.322 -16.928 1.00 69.62 298 GLN A C 1
ATOM 2418 O O . GLN A 1 298 ? 25.230 17.531 -16.307 1.00 69.62 298 GLN A O 1
ATOM 2423 N N . HIS A 1 299 ? 26.584 16.110 -17.389 1.00 70.31 299 HIS A N 1
ATOM 2424 C CA . HIS A 1 299 ? 25.741 14.946 -17.141 1.00 70.31 299 HIS A CA 1
ATOM 2425 C C . HIS A 1 299 ? 25.703 14.602 -15.646 1.00 70.31 299 HIS A C 1
ATOM 2427 O O . HIS A 1 299 ? 24.628 14.364 -15.102 1.00 70.31 299 HIS A O 1
ATOM 2433 N N . LEU A 1 300 ? 26.848 14.614 -14.959 1.00 71.56 300 LEU A N 1
ATOM 2434 C CA . LEU A 1 300 ? 26.918 14.394 -13.512 1.00 71.56 300 LEU A CA 1
ATOM 2435 C C . LEU A 1 300 ? 26.202 15.504 -12.733 1.00 71.56 300 LEU A C 1
ATOM 2437 O O . LEU A 1 300 ? 25.408 15.196 -11.851 1.00 71.56 300 LEU A O 1
ATOM 2441 N N . ALA A 1 301 ? 26.385 16.769 -13.121 1.00 68.19 301 ALA A N 1
ATOM 2442 C CA . ALA A 1 301 ? 25.679 17.901 -12.527 1.00 68.19 301 ALA A CA 1
ATOM 2443 C C . ALA A 1 301 ? 24.161 17.826 -12.756 1.00 68.19 301 ALA A C 1
ATOM 2445 O O . ALA A 1 301 ? 23.395 18.172 -11.866 1.00 68.19 301 ALA A O 1
ATOM 2446 N N . SER A 1 302 ? 23.703 17.335 -13.912 1.00 65.56 302 SER A N 1
ATOM 2447 C CA . SER A 1 302 ? 22.278 17.107 -14.178 1.00 65.56 302 SER A CA 1
ATOM 2448 C C . SER A 1 302 ? 21.706 15.968 -13.332 1.00 65.56 302 SER A C 1
ATOM 2450 O O . SER A 1 302 ? 20.550 16.047 -12.919 1.00 65.56 302 SER A O 1
ATOM 2452 N N . VAL A 1 303 ? 22.492 14.918 -13.075 1.00 67.50 303 VAL A N 1
ATOM 2453 C CA . VAL A 1 303 ? 22.093 13.804 -12.204 1.00 67.50 303 VAL A CA 1
ATOM 2454 C C . VAL A 1 303 ? 22.028 14.272 -10.749 1.00 67.50 303 VAL A C 1
ATOM 2456 O O . VAL A 1 303 ? 20.998 14.085 -10.108 1.00 67.50 303 VAL A O 1
ATOM 2459 N N . GLU A 1 304 ? 23.044 14.976 -10.250 1.00 62.75 304 GLU A N 1
ATOM 2460 C CA . GLU A 1 304 ? 23.018 15.550 -8.898 1.00 62.75 304 GLU A CA 1
ATOM 2461 C C . GLU A 1 304 ? 21.920 16.613 -8.741 1.00 62.75 304 GLU A C 1
ATOM 2463 O O . GLU A 1 304 ? 21.224 16.621 -7.729 1.00 62.75 304 GLU A O 1
ATOM 2468 N N . ALA A 1 305 ? 21.675 17.460 -9.746 1.00 57.75 305 ALA A N 1
ATOM 2469 C CA . ALA A 1 305 ? 20.570 18.421 -9.719 1.00 57.75 305 ALA A CA 1
ATOM 2470 C C . ALA A 1 305 ? 19.202 17.723 -9.623 1.00 57.75 305 ALA A C 1
ATOM 2472 O O . ALA A 1 305 ? 18.335 18.181 -8.878 1.00 57.75 305 ALA A O 1
ATOM 2473 N N . SER A 1 306 ? 19.025 16.582 -10.304 1.00 56.06 306 SER A N 1
ATOM 2474 C CA . SER A 1 306 ? 17.809 15.762 -10.188 1.00 56.06 306 SER A CA 1
ATOM 2475 C C . SER A 1 306 ? 17.660 15.087 -8.815 1.00 56.06 306 SER A C 1
ATOM 2477 O O . SER A 1 306 ? 16.545 14.837 -8.359 1.00 56.06 306 SER A O 1
ATOM 2479 N N . GLU A 1 307 ? 18.769 14.835 -8.114 1.00 56.91 307 GLU A N 1
ATOM 2480 C CA . GLU A 1 307 ? 18.774 14.231 -6.777 1.00 56.91 307 GLU A CA 1
ATOM 2481 C C . GLU A 1 307 ? 18.620 15.266 -5.642 1.00 56.91 307 GLU A C 1
ATOM 2483 O O . GLU A 1 307 ? 18.027 14.950 -4.609 1.00 56.91 307 GLU A O 1
ATOM 2488 N N . VAL A 1 308 ? 19.103 16.502 -5.832 1.00 54.00 308 VAL A N 1
ATOM 2489 C CA . VAL A 1 308 ? 19.208 17.560 -4.801 1.00 54.00 308 VAL A CA 1
ATOM 2490 C C . VAL A 1 308 ? 18.149 18.664 -4.952 1.00 54.00 308 VAL A C 1
ATOM 2492 O O . VAL A 1 308 ? 17.988 19.478 -4.040 1.00 54.00 308 VAL A O 1
ATOM 2495 N N . GLY A 1 309 ? 17.375 18.680 -6.045 1.00 51.72 309 GLY A N 1
ATOM 2496 C CA . GLY A 1 309 ? 16.426 19.754 -6.382 1.00 51.72 309 GLY A CA 1
ATOM 2497 C C . GLY A 1 309 ? 15.497 20.191 -5.242 1.00 51.72 309 GLY A C 1
ATOM 2498 O O . GLY A 1 309 ? 15.171 21.367 -5.142 1.00 51.72 309 GLY A O 1
ATOM 2499 N N . TYR A 1 310 ? 15.159 19.294 -4.308 1.00 49.66 310 TYR A N 1
ATOM 2500 C CA . TYR A 1 310 ? 14.242 19.589 -3.205 1.00 49.66 310 TYR A CA 1
ATOM 2501 C C . TYR A 1 310 ? 14.780 20.560 -2.127 1.00 49.66 310 TYR A C 1
ATOM 2503 O O . TYR A 1 310 ? 13.995 21.144 -1.380 1.00 49.66 310 TYR A O 1
ATOM 2511 N N . LEU A 1 311 ? 16.101 20.746 -2.009 1.00 49.78 311 LEU A N 1
ATOM 2512 C CA . LEU A 1 311 ? 16.718 21.496 -0.899 1.00 49.78 311 LEU A CA 1
ATOM 2513 C C . LEU A 1 311 ? 16.563 23.027 -0.982 1.00 49.78 311 LEU A C 1
ATOM 2515 O O . LEU A 1 311 ? 16.824 23.706 0.009 1.00 49.78 311 LEU A O 1
ATOM 2519 N N . TYR A 1 312 ? 16.100 23.569 -2.113 1.00 50.03 312 TYR A N 1
ATOM 2520 C CA . TYR A 1 312 ? 15.939 25.015 -2.326 1.00 50.03 312 TYR A CA 1
ATOM 2521 C C . TYR A 1 312 ? 14.479 25.497 -2.373 1.00 50.03 312 TYR A C 1
ATOM 2523 O O . TYR A 1 312 ? 14.237 26.684 -2.586 1.00 50.03 312 TYR A O 1
ATOM 2531 N N . PHE A 1 313 ? 13.491 24.627 -2.134 1.00 53.94 313 PHE A N 1
ATOM 2532 C CA . PHE A 1 313 ? 12.074 25.014 -2.179 1.00 53.94 313 PHE A CA 1
ATOM 2533 C C . PHE A 1 313 ? 11.575 25.539 -0.826 1.00 53.94 313 PHE A C 1
ATOM 2535 O O . PHE A 1 313 ? 10.795 24.891 -0.128 1.00 53.94 313 PHE A O 1
ATOM 2542 N N . VAL A 1 314 ? 12.030 26.738 -0.458 1.00 46.75 314 VAL A N 1
ATOM 2543 C CA . VAL A 1 314 ? 11.391 27.579 0.566 1.00 46.75 314 VAL A CA 1
ATOM 2544 C C . VAL A 1 314 ? 11.219 28.980 -0.030 1.00 46.75 314 VAL A C 1
ATOM 2546 O O . VAL A 1 314 ? 12.075 29.844 0.134 1.00 46.75 314 VAL A O 1
ATOM 2549 N N . GLY A 1 315 ? 10.139 29.188 -0.787 1.00 41.72 315 GLY A N 1
ATOM 2550 C CA . GLY A 1 315 ? 9.802 30.469 -1.420 1.00 41.72 315 GLY A CA 1
ATOM 2551 C C . GLY A 1 315 ? 8.417 30.441 -2.078 1.00 41.72 315 GLY A C 1
ATOM 2552 O O . GLY A 1 315 ? 7.968 29.377 -2.490 1.00 41.72 315 GLY A O 1
ATOM 2553 N N . ASP A 1 316 ? 7.743 31.594 -2.094 1.00 42.91 316 ASP A N 1
ATOM 2554 C CA . ASP A 1 316 ? 6.296 31.780 -2.299 1.00 42.91 316 ASP A CA 1
ATOM 2555 C C . ASP A 1 316 ? 5.663 31.188 -3.580 1.00 42.91 316 ASP A C 1
ATOM 2557 O O . ASP A 1 316 ? 6.294 30.973 -4.608 1.00 42.91 316 ASP A O 1
ATOM 2561 N N . VAL A 1 317 ? 4.347 30.986 -3.451 1.00 51.03 317 VAL A N 1
ATOM 2562 C CA . VAL A 1 317 ? 3.358 30.156 -4.175 1.00 51.03 317 VAL A CA 1
ATOM 2563 C C . VAL A 1 317 ? 3.222 30.337 -5.707 1.00 51.03 317 VAL A C 1
ATOM 2565 O O . VAL A 1 317 ? 2.482 29.576 -6.331 1.00 51.03 317 VAL A O 1
ATOM 2568 N N . ASP A 1 318 ? 3.949 31.240 -6.362 1.00 46.34 318 ASP A N 1
ATOM 2569 C CA . ASP A 1 318 ? 3.807 31.457 -7.813 1.00 46.34 318 ASP A CA 1
ATOM 2570 C C . ASP A 1 318 ? 4.871 30.674 -8.609 1.00 46.34 318 ASP A C 1
ATOM 2572 O O . ASP A 1 318 ? 6.025 31.082 -8.710 1.00 46.34 318 ASP A O 1
ATOM 2576 N N . GLY A 1 319 ? 4.472 29.523 -9.171 1.00 49.34 319 GLY A N 1
ATOM 2577 C CA . GLY A 1 319 ? 5.344 28.609 -9.940 1.00 49.34 319 GLY A CA 1
ATOM 2578 C C . GLY A 1 319 ? 5.133 27.112 -9.664 1.00 49.34 319 GLY A C 1
ATOM 2579 O O . GLY A 1 319 ? 5.806 26.262 -10.241 1.00 49.34 319 GLY A O 1
ATOM 2580 N N . PHE A 1 320 ? 4.168 26.771 -8.803 1.00 49.38 320 PHE A N 1
ATOM 2581 C CA . PHE A 1 320 ? 3.938 25.419 -8.275 1.00 49.38 320 PHE A CA 1
ATOM 2582 C C . PHE A 1 320 ? 3.720 24.316 -9.337 1.00 49.38 320 PHE A C 1
ATOM 2584 O O . PHE A 1 320 ? 3.975 23.143 -9.065 1.00 49.38 320 PHE A O 1
ATOM 2591 N N . GLU A 1 321 ? 3.245 24.659 -10.539 1.00 52.94 321 GLU A N 1
ATOM 2592 C CA . GLU A 1 321 ? 2.917 23.684 -11.593 1.00 52.94 321 GLU A CA 1
ATOM 2593 C C . GLU A 1 321 ? 4.124 23.227 -12.426 1.00 52.94 321 GLU A C 1
ATOM 2595 O O . GLU A 1 321 ? 4.103 22.096 -12.917 1.00 52.94 321 GLU A O 1
ATOM 2600 N N . ASP A 1 322 ? 5.189 24.030 -12.521 1.00 51.72 322 ASP A N 1
ATOM 2601 C CA . ASP A 1 322 ? 6.409 23.655 -13.253 1.00 51.72 322 ASP A CA 1
ATOM 2602 C C . ASP A 1 322 ? 7.323 22.737 -12.425 1.00 51.72 322 ASP A C 1
ATOM 2604 O O . ASP A 1 322 ? 8.093 21.956 -12.979 1.00 51.72 322 ASP A O 1
ATOM 2608 N N . TRP A 1 323 ? 7.203 22.767 -11.093 1.00 55.84 323 TRP A N 1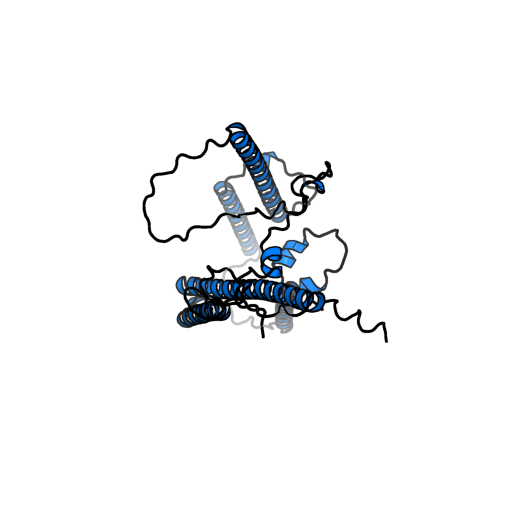
ATOM 2609 C CA . TRP A 1 323 ? 8.093 22.040 -10.177 1.00 55.84 323 TRP A CA 1
ATOM 2610 C C . TRP A 1 323 ? 7.566 20.666 -9.747 1.00 55.84 323 TRP A C 1
ATOM 2612 O O . TRP A 1 323 ? 8.305 19.890 -9.142 1.00 55.84 323 TRP A O 1
ATOM 2622 N N . MET A 1 324 ? 6.311 20.316 -10.062 1.00 53.56 324 MET A N 1
ATOM 2623 C CA . MET A 1 324 ? 5.768 18.985 -9.739 1.00 53.56 324 MET A CA 1
ATOM 2624 C C . MET A 1 324 ? 6.527 17.856 -10.443 1.00 53.56 324 MET A C 1
ATOM 2626 O O . MET A 1 324 ? 6.758 16.813 -9.833 1.00 53.56 324 MET A O 1
ATOM 2630 N N . ASP A 1 325 ? 6.933 18.071 -11.697 1.00 55.34 325 ASP A N 1
ATOM 2631 C CA . ASP A 1 325 ? 7.666 17.067 -12.473 1.00 55.34 325 ASP A CA 1
ATOM 2632 C C . ASP A 1 325 ? 9.068 16.812 -11.870 1.00 55.34 325 ASP A C 1
ATOM 2634 O O . ASP A 1 325 ? 9.545 15.674 -11.903 1.00 55.34 325 ASP A O 1
ATOM 2638 N N . ASP A 1 326 ? 9.691 17.826 -11.256 1.00 52.78 326 ASP A N 1
ATOM 2639 C CA . ASP A 1 326 ? 10.998 17.729 -10.583 1.00 52.78 326 ASP A CA 1
ATOM 2640 C C . ASP A 1 326 ? 10.877 17.128 -9.170 1.00 52.78 326 ASP A C 1
ATOM 2642 O O . ASP A 1 326 ? 11.705 16.318 -8.745 1.00 52.78 326 ASP A O 1
ATOM 2646 N N . VAL A 1 327 ? 9.793 17.442 -8.452 1.00 56.97 327 VAL A N 1
ATOM 2647 C CA . VAL A 1 327 ? 9.472 16.846 -7.146 1.00 56.97 327 VAL A CA 1
ATOM 2648 C C . VAL A 1 327 ? 9.195 15.346 -7.269 1.00 56.97 327 VAL A C 1
ATOM 2650 O O . VAL A 1 327 ? 9.704 14.573 -6.455 1.00 56.97 327 VAL A O 1
ATOM 2653 N N . GLU A 1 328 ? 8.445 14.910 -8.288 1.00 59.59 328 GLU A N 1
ATOM 2654 C CA . GLU A 1 328 ? 8.168 13.487 -8.545 1.00 59.59 328 GLU A CA 1
ATOM 2655 C C . GLU A 1 328 ? 9.423 12.687 -8.936 1.00 59.59 328 GLU A C 1
ATOM 2657 O O . GLU A 1 328 ? 9.471 11.473 -8.712 1.00 59.59 328 GLU A O 1
ATOM 2662 N N . GLN A 1 329 ? 10.437 13.352 -9.498 1.00 55.56 329 GLN A N 1
ATOM 2663 C CA . GLN A 1 329 ? 11.717 12.743 -9.875 1.00 55.56 329 GLN A CA 1
ATOM 2664 C C . GLN A 1 329 ? 12.737 12.714 -8.726 1.00 55.56 329 GLN A C 1
ATOM 2666 O O . GLN A 1 329 ? 13.621 11.855 -8.724 1.00 55.56 329 GLN A O 1
ATOM 2671 N N . SER A 1 330 ? 12.596 13.594 -7.732 1.00 54.25 330 SER A N 1
ATOM 2672 C CA . SER A 1 330 ? 13.525 13.705 -6.605 1.00 54.25 330 SER A CA 1
ATOM 2673 C C . SER A 1 330 ? 13.396 12.562 -5.581 1.00 54.25 330 SER A C 1
ATOM 2675 O O . SER A 1 330 ? 12.314 12.045 -5.280 1.00 54.25 330 SER A O 1
ATOM 2677 N N . ASN A 1 331 ? 14.525 12.147 -4.996 1.00 55.50 331 ASN A N 1
ATOM 2678 C CA . ASN A 1 331 ? 14.557 11.067 -4.011 1.00 55.50 331 ASN A CA 1
ATOM 2679 C C . ASN A 1 331 ? 14.130 11.577 -2.622 1.00 55.50 331 ASN A C 1
ATOM 2681 O O . ASN A 1 331 ? 14.950 12.014 -1.813 1.00 55.50 331 ASN A O 1
ATOM 2685 N N . MET A 1 332 ? 12.832 11.469 -2.320 1.00 54.88 332 MET A N 1
ATOM 2686 C CA . MET A 1 332 ? 12.217 11.916 -1.057 1.00 54.88 332 MET A CA 1
ATOM 2687 C C . MET A 1 332 ? 12.856 11.346 0.227 1.00 54.88 332 MET A C 1
ATOM 2689 O O . MET A 1 332 ? 12.597 11.851 1.320 1.00 54.88 332 MET A O 1
ATOM 2693 N N . CYS A 1 333 ? 13.671 10.293 0.127 1.00 53.84 333 CYS A N 1
ATOM 2694 C CA . CYS A 1 333 ? 14.346 9.661 1.260 1.00 53.84 333 CYS A CA 1
ATOM 2695 C C . CYS A 1 333 ? 15.535 10.471 1.812 1.00 53.84 333 CYS A C 1
ATOM 2697 O O . CYS A 1 333 ? 16.006 10.159 2.903 1.00 53.84 333 CYS A O 1
ATOM 2699 N N . LEU A 1 334 ? 16.019 11.491 1.091 1.00 50.25 334 LEU A N 1
ATOM 2700 C CA . LEU A 1 334 ? 17.131 12.358 1.519 1.00 50.25 334 LEU A CA 1
ATOM 2701 C C . LEU A 1 334 ? 16.690 13.524 2.425 1.00 50.25 334 LEU A C 1
ATOM 2703 O O . LEU A 1 334 ? 17.523 14.269 2.936 1.00 50.25 334 LEU A O 1
ATOM 2707 N N . VAL A 1 335 ? 15.384 13.680 2.662 1.00 50.34 335 VAL A N 1
ATOM 2708 C CA . VAL A 1 335 ? 14.834 14.774 3.469 1.00 50.34 335 VAL A CA 1
ATOM 2709 C C . VAL A 1 335 ? 14.931 14.438 4.961 1.00 50.34 335 VAL A C 1
ATOM 2711 O O . VAL A 1 335 ? 14.073 13.752 5.520 1.00 50.34 335 VAL A O 1
ATOM 2714 N N . TYR A 1 336 ? 15.953 14.967 5.634 1.00 48.34 336 TYR A N 1
ATOM 2715 C CA . TYR A 1 336 ? 15.992 15.010 7.096 1.00 48.34 336 TYR A CA 1
ATOM 2716 C C . TYR A 1 336 ? 15.050 16.113 7.598 1.00 48.34 336 TYR A C 1
ATOM 2718 O O . TYR A 1 336 ? 15.352 17.300 7.497 1.00 48.34 336 TYR A O 1
ATOM 2726 N N . ARG A 1 337 ? 13.885 15.733 8.135 1.00 46.25 337 ARG A N 1
ATOM 2727 C CA . ARG A 1 337 ? 12.990 16.669 8.829 1.00 46.25 337 ARG A CA 1
ATOM 2728 C C . ARG A 1 337 ? 13.397 16.731 10.295 1.00 46.25 337 ARG A C 1
ATOM 2730 O O . ARG A 1 337 ? 13.140 15.787 11.038 1.00 46.25 337 ARG A O 1
ATOM 2737 N N . LYS A 1 338 ? 14.011 17.838 10.710 1.00 45.44 338 LYS A N 1
ATOM 2738 C CA . LYS A 1 338 ? 14.118 18.182 12.131 1.00 45.44 338 LYS A CA 1
ATOM 2739 C C . LYS A 1 338 ? 12.686 18.435 12.622 1.00 45.44 338 LYS A C 1
ATOM 2741 O O . LYS A 1 338 ? 12.020 19.329 12.111 1.00 45.44 338 LYS A O 1
ATOM 2746 N N . SER A 1 339 ? 12.164 17.599 13.513 1.00 42.31 339 SER A N 1
ATOM 2747 C CA . SER A 1 339 ? 10.885 17.871 14.173 1.00 42.31 339 SER A CA 1
ATOM 2748 C C . SER A 1 339 ? 11.066 19.082 15.087 1.00 42.31 339 SER A C 1
ATOM 2750 O O . SER A 1 339 ? 11.916 19.047 15.971 1.00 42.31 339 SER A O 1
ATOM 2752 N N . GLU A 1 340 ? 10.284 20.144 14.884 1.00 51.91 340 GLU A N 1
ATOM 2753 C CA . GLU A 1 340 ? 10.272 21.379 15.697 1.00 51.91 340 GLU A CA 1
ATOM 2754 C C . GLU A 1 340 ? 9.730 21.171 17.130 1.00 51.91 340 GLU A C 1
ATOM 2756 O O . GLU A 1 340 ? 9.092 22.045 17.711 1.00 51.91 340 GLU A O 1
ATOM 2761 N N . THR A 1 341 ? 9.948 20.003 17.730 1.00 47.53 341 THR A N 1
ATOM 2762 C CA . THR A 1 341 ? 9.583 19.747 19.129 1.00 47.53 341 THR A CA 1
ATOM 2763 C C . THR A 1 341 ? 10.673 20.137 20.122 1.00 47.53 341 THR A C 1
ATOM 2765 O O . THR A 1 341 ? 10.382 20.175 21.311 1.00 47.53 341 THR A O 1
ATOM 2768 N N . ASP A 1 342 ? 11.874 20.504 19.666 1.00 48.31 342 ASP A N 1
ATOM 2769 C CA . ASP A 1 342 ? 13.023 20.691 20.567 1.00 48.31 342 ASP A CA 1
ATOM 2770 C C . ASP A 1 342 ? 13.381 22.165 20.847 1.00 48.31 342 ASP A C 1
ATOM 2772 O O . ASP A 1 342 ? 14.300 22.429 21.613 1.00 48.31 342 ASP A O 1
ATOM 2776 N N . GLU A 1 343 ? 12.662 23.146 20.284 1.00 51.22 343 GLU A N 1
ATOM 2777 C CA . GLU A 1 343 ? 12.971 24.579 20.496 1.00 51.22 343 GLU A CA 1
ATOM 2778 C C . GLU A 1 343 ? 12.085 25.274 21.544 1.00 51.22 343 GLU A C 1
ATOM 2780 O O . GLU A 1 343 ? 12.217 26.474 21.759 1.00 51.22 343 GLU A O 1
ATOM 2785 N N . LYS A 1 344 ? 11.216 24.542 22.260 1.00 47.38 344 LYS A N 1
ATOM 2786 C CA . LYS A 1 344 ? 10.429 25.111 23.377 1.00 47.38 344 LYS A CA 1
ATOM 2787 C C . LYS A 1 344 ? 10.880 24.701 24.780 1.00 47.38 344 LYS A C 1
ATOM 2789 O O . LYS A 1 344 ? 10.291 25.176 25.742 1.00 47.38 344 LYS A O 1
ATOM 2794 N N . GLU A 1 345 ? 11.929 23.890 24.924 1.00 50.47 345 GLU A N 1
ATOM 2795 C CA . GLU A 1 345 ? 12.475 23.528 26.248 1.00 50.47 345 GLU A CA 1
ATOM 2796 C C . GLU A 1 345 ? 13.743 24.304 26.649 1.00 50.47 345 GLU A C 1
ATOM 2798 O O . GLU A 1 345 ? 14.294 24.051 27.717 1.00 50.47 345 GLU A O 1
ATOM 2803 N N . SER A 1 346 ? 14.201 25.284 25.858 1.00 51.88 346 SER A N 1
ATOM 2804 C CA . SER A 1 346 ? 15.404 26.070 26.191 1.00 51.88 346 SER A CA 1
ATOM 2805 C C . SER A 1 346 ? 15.186 27.571 26.403 1.00 51.88 346 SER A C 1
ATOM 2807 O O . SER A 1 346 ? 16.172 28.288 26.538 1.00 51.88 346 SER A O 1
ATOM 2809 N N . GLU A 1 347 ? 13.942 28.060 26.449 1.00 50.59 347 GLU A N 1
ATOM 2810 C CA . GLU A 1 347 ? 13.644 29.483 26.725 1.00 50.59 347 GLU A CA 1
ATOM 2811 C C . GLU A 1 347 ? 13.020 29.758 28.106 1.00 50.59 347 GLU A C 1
ATOM 2813 O O . GLU A 1 347 ? 12.743 30.910 28.416 1.00 50.59 347 GLU A O 1
ATOM 2818 N N . ASP A 1 348 ? 12.886 28.741 28.967 1.00 49.28 348 ASP A N 1
ATOM 2819 C CA . ASP A 1 348 ? 12.501 28.900 30.383 1.00 49.28 348 ASP A CA 1
ATOM 2820 C C . ASP A 1 348 ? 13.501 28.191 31.328 1.00 49.28 348 ASP A C 1
ATOM 2822 O O . ASP A 1 348 ? 13.140 27.346 32.154 1.00 49.28 348 ASP A O 1
ATOM 2826 N N . MET A 1 349 ? 14.788 28.547 31.218 1.00 43.84 349 MET A N 1
ATOM 2827 C CA . MET A 1 349 ? 15.755 28.415 32.323 1.00 43.84 349 MET A CA 1
ATOM 2828 C C . MET A 1 349 ? 16.559 29.691 32.534 1.00 43.84 349 MET A C 1
ATOM 2830 O O . MET A 1 349 ? 17.204 30.150 31.566 1.00 43.84 349 MET A O 1
#

Radius of gyration: 36.3 Å; Cα contacts (8 Å, |Δi|>4): 123; chains: 1; bounding box: 90×55×106 Å

Secondary structure (DSSP, 8-state):
---SPPPEE-TTT--EE-TTS-TT--S-HHHHHHHHHHHHHHHHHHHHHTT-TT--GGG--HHHHHHHHHHHHHHHHHHHHHHHHHHHHHHHHHHHHHHHHHHHHH-PPP--TT--PPPHHHHHTTS-----GGG---TTS-TTTSTTTTS-----------S------PPPP---HHHHHHHHHHHHHHHHHHHHHHHHHHHHHHHHHHHHHHT--TT----HHHHHSPPPHHHHHHHHHHHHHHHHHHHHHHHHHHHHHTT------TTS-SS------HHHHHHHHHHHHHHHHHHHHHHHHHHHGGGG--S-STTTTTSHHHHHHS-GGG-----TTSSSSSS--

Solvent-accessible surface area (backbone atoms only — not comparable to full-atom values): 21736 Å² total; per-residue (Å²): 135,77,76,96,62,77,87,36,55,14,73,69,68,60,40,76,39,65,78,89,54,64,92,78,38,48,56,26,72,66,57,50,52,52,52,31,50,54,42,29,56,54,24,43,57,48,20,47,74,46,52,37,94,81,41,55,80,92,55,62,45,73,65,31,53,52,24,49,52,44,28,55,52,24,50,55,48,33,54,52,47,51,53,55,47,49,62,45,50,56,51,48,50,54,52,51,51,52,49,51,52,48,37,70,73,71,46,80,80,77,92,60,98,82,64,93,62,75,54,66,66,62,52,58,72,64,47,73,83,74,69,60,73,82,75,69,75,63,96,80,68,58,74,82,72,44,94,58,61,86,57,78,83,70,91,60,88,76,78,78,93,72,77,97,66,88,69,80,79,74,81,74,77,85,68,62,66,64,61,55,50,48,53,50,49,52,51,50,54,50,51,52,51,51,51,51,50,50,54,49,53,51,47,55,52,52,50,51,52,50,29,70,74,69,73,50,62,93,86,60,85,74,64,73,68,55,76,75,61,65,77,50,72,66,58,55,50,51,53,54,48,52,52,52,54,49,51,54,51,48,48,56,48,51,52,53,47,50,42,60,76,68,65,62,68,81,76,90,53,100,76,78,84,78,84,77,88,68,76,82,60,67,68,59,58,52,52,52,49,50,52,52,51,52,50,51,50,50,51,50,49,52,52,50,46,46,54,52,60,75,81,73,79,80,75,77,86,84,62,67,80,76,48,49,68,53,57,75,64,29,57,75,86,76,66,82,77,80,72,87,77,73,76,77,78,74,83,83,123

Organism: NCBI:txid205686

pLDDT: mean 72.37, std 19.13, range [36.69, 98.06]

Nearest PDB structures (foldseek):
  6ixg-assembly2_B  TM=5.100E-01  e=5.768E+00  Homo sapiens

Mean predicted aligned error: 22.15 Å